Protein AF-A0AAD2FJQ1-F1 (afdb_monomer_lite)

Structure (mmCIF, N/CA/C/O backbone):
data_AF-A0AAD2FJQ1-F1
#
_entry.id   AF-A0AAD2FJQ1-F1
#
loop_
_atom_site.group_PDB
_atom_site.id
_atom_site.type_symbol
_atom_site.label_atom_id
_atom_site.label_alt_id
_atom_site.label_comp_id
_atom_site.label_asym_id
_atom_site.label_entity_id
_atom_site.label_seq_id
_atom_site.pdbx_PDB_ins_code
_atom_site.Cartn_x
_atom_site.Cartn_y
_atom_site.Cartn_z
_atom_site.occupancy
_atom_site.B_iso_or_equiv
_atom_site.auth_seq_id
_atom_site.auth_comp_id
_atom_site.auth_asym_id
_atom_site.auth_atom_id
_atom_site.pdbx_PDB_model_num
ATOM 1 N N . ILE A 1 1 ? -22.781 -6.365 29.961 1.00 56.50 1 ILE A N 1
ATOM 2 C CA . ILE A 1 1 ? -24.174 -6.749 30.305 1.00 56.50 1 ILE A CA 1
ATOM 3 C C . ILE A 1 1 ? -24.891 -5.473 30.714 1.00 56.50 1 ILE A C 1
ATOM 5 O O . ILE A 1 1 ? -24.394 -4.801 31.607 1.00 56.50 1 ILE A O 1
ATOM 9 N N . ALA A 1 2 ? -25.973 -5.097 30.028 1.00 71.44 2 ALA A N 1
ATOM 10 C CA . ALA A 1 2 ? -26.708 -3.875 30.353 1.00 71.44 2 ALA A CA 1
ATOM 11 C C . ALA A 1 2 ? -27.367 -3.991 31.745 1.00 71.44 2 ALA A C 1
ATOM 13 O O . ALA A 1 2 ? -27.866 -5.073 32.078 1.00 71.44 2 ALA A O 1
ATOM 14 N N . PRO A 1 3 ? -27.362 -2.922 32.563 1.00 79.12 3 PRO A N 1
ATOM 15 C CA . PRO A 1 3 ? -28.016 -2.942 33.864 1.00 79.12 3 PRO A CA 1
ATOM 16 C C . PRO A 1 3 ? -29.519 -3.197 33.701 1.00 79.12 3 PRO A C 1
ATOM 18 O O . PRO A 1 3 ? -30.129 -2.783 32.718 1.00 79.12 3 PRO A O 1
ATOM 21 N N . ARG A 1 4 ? -30.117 -3.902 34.664 1.00 82.06 4 ARG A N 1
ATOM 22 C CA . ARG A 1 4 ? -31.557 -4.183 34.722 1.00 82.06 4 ARG A CA 1
ATOM 23 C C . ARG A 1 4 ? -32.120 -3.640 36.026 1.00 82.06 4 ARG A C 1
ATOM 25 O O . ARG A 1 4 ? -31.422 -3.636 37.040 1.00 82.06 4 ARG A O 1
ATOM 32 N N . LEU A 1 5 ? -33.363 -3.173 35.984 1.00 83.50 5 LEU A N 1
ATOM 33 C CA . LEU A 1 5 ? -34.072 -2.759 37.186 1.00 83.50 5 LEU A CA 1
ATOM 34 C C . LEU A 1 5 ? -34.429 -4.006 37.999 1.00 83.50 5 LEU A C 1
ATOM 36 O O . LEU A 1 5 ? -34.991 -4.961 37.462 1.00 83.50 5 LEU A O 1
ATOM 40 N N . ASN A 1 6 ? -34.092 -3.991 39.284 1.00 83.50 6 ASN A N 1
ATOM 41 C CA . ASN A 1 6 ? -34.439 -5.083 40.182 1.00 83.50 6 ASN A CA 1
ATOM 42 C C . ASN A 1 6 ? -35.940 -5.052 40.488 1.00 83.50 6 ASN A C 1
ATOM 44 O O . ASN A 1 6 ? -36.502 -3.988 40.763 1.00 83.50 6 ASN A O 1
ATOM 48 N N . ALA A 1 7 ? -36.574 -6.224 40.462 1.00 81.38 7 ALA A N 1
ATOM 49 C CA . ALA A 1 7 ? -37.930 -6.373 40.966 1.00 81.38 7 ALA A CA 1
ATOM 50 C C . ALA A 1 7 ? -37.927 -6.209 42.497 1.00 81.38 7 ALA A C 1
ATOM 52 O O . ALA A 1 7 ? -36.996 -6.692 43.146 1.00 81.38 7 ALA A O 1
ATOM 53 N N . PRO A 1 8 ? -38.929 -5.529 43.076 1.00 77.38 8 PRO A N 1
ATOM 54 C CA . PRO A 1 8 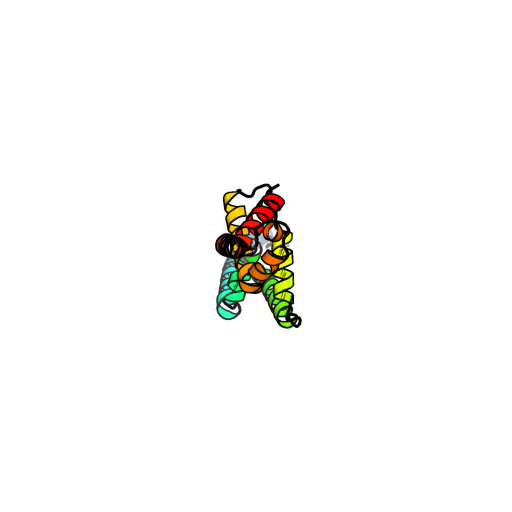? -39.055 -5.441 44.522 1.00 77.38 8 PRO A CA 1
ATOM 55 C C . PRO A 1 8 ? -39.389 -6.808 45.117 1.00 77.38 8 PRO A C 1
ATOM 57 O O . PRO A 1 8 ? -40.113 -7.607 44.518 1.00 77.38 8 PRO A O 1
ATOM 60 N N . THR A 1 9 ? -38.862 -7.053 46.306 1.00 82.75 9 THR A N 1
ATOM 61 C CA . THR A 1 9 ? -39.004 -8.307 47.050 1.00 82.75 9 THR A CA 1
ATOM 62 C C . THR A 1 9 ? -39.980 -8.191 48.219 1.00 82.75 9 THR A C 1
ATOM 64 O O . THR A 1 9 ? -40.478 -9.209 48.695 1.00 82.75 9 THR A O 1
ATOM 67 N N . GLN A 1 10 ? -40.312 -6.970 48.649 1.00 80.31 10 GLN A N 1
ATOM 68 C CA . GLN A 1 10 ? -41.200 -6.724 49.784 1.00 80.31 10 GLN A CA 1
ATOM 69 C C . GLN A 1 10 ? -42.692 -6.893 49.452 1.00 80.31 10 GLN A C 1
ATOM 71 O O . GLN A 1 10 ? -43.200 -6.459 48.407 1.00 80.31 10 GLN A O 1
ATOM 76 N N . THR A 1 11 ? -43.432 -7.503 50.383 1.00 74.50 11 THR A N 1
ATOM 77 C CA . THR A 1 11 ? -44.870 -7.789 50.241 1.00 74.50 11 THR A CA 1
ATOM 78 C C . THR A 1 11 ? -45.762 -6.652 50.748 1.00 74.50 11 THR A C 1
ATOM 80 O O . THR A 1 11 ? -46.838 -6.429 50.192 1.00 74.50 11 THR A O 1
ATOM 83 N N . GLU A 1 12 ? -45.310 -5.914 51.764 1.00 80.56 12 GLU A N 1
ATOM 84 C CA . GLU A 1 12 ? -46.021 -4.773 52.352 1.00 80.56 12 GLU A CA 1
ATOM 85 C C . GLU A 1 12 ? -45.941 -3.529 51.458 1.00 80.56 12 GLU A C 1
ATOM 87 O O . GLU A 1 12 ? -44.878 -3.197 50.938 1.00 80.56 12 GLU A O 1
ATOM 92 N N . ALA A 1 13 ? -47.059 -2.813 51.295 1.00 79.06 13 ALA A N 1
ATOM 93 C CA . ALA A 1 13 ? -47.185 -1.723 50.321 1.00 79.06 13 ALA A CA 1
ATOM 94 C C . ALA A 1 13 ? -46.160 -0.588 50.526 1.00 79.06 13 ALA A C 1
ATOM 96 O O . ALA A 1 13 ? -45.492 -0.186 49.576 1.00 79.06 13 ALA A O 1
ATOM 97 N N . VAL A 1 14 ? -45.975 -0.125 51.766 1.00 81.44 14 VAL A N 1
ATOM 98 C CA . VAL A 1 14 ? -45.061 0.987 52.096 1.00 81.44 14 VAL A CA 1
ATOM 99 C C . VAL A 1 14 ? -43.587 0.573 51.953 1.00 81.44 14 VAL A C 1
ATOM 101 O O . VAL A 1 14 ? -42.765 1.318 51.411 1.00 81.44 14 VAL A O 1
ATOM 104 N N . ALA A 1 15 ? -43.245 -0.646 52.380 1.00 79.06 15 ALA A N 1
ATOM 105 C CA . ALA A 1 15 ? -41.899 -1.201 52.232 1.00 79.06 15 ALA A CA 1
ATOM 106 C C . ALA A 1 15 ? -41.552 -1.463 50.754 1.00 79.06 15 ALA A C 1
ATOM 108 O O . ALA A 1 15 ? -40.431 -1.225 50.313 1.00 79.06 15 ALA A O 1
ATOM 109 N N . ARG A 1 16 ? -42.538 -1.886 49.956 1.00 81.38 16 ARG A N 1
ATOM 110 C CA . ARG A 1 16 ? -42.389 -2.099 48.512 1.00 81.38 16 ARG A CA 1
ATOM 111 C C . ARG A 1 16 ? -42.151 -0.795 47.754 1.00 81.38 16 ARG A C 1
ATOM 113 O O . ARG A 1 16 ? -41.316 -0.769 46.854 1.00 81.38 16 ARG A O 1
ATOM 120 N N . GLU A 1 17 ? -42.856 0.284 48.092 1.00 84.44 17 GLU A N 1
ATOM 121 C CA . GLU A 1 17 ? -42.661 1.589 47.442 1.00 84.44 17 GLU A CA 1
ATOM 122 C C . GLU A 1 17 ? -41.281 2.186 47.729 1.00 84.44 17 GLU A C 1
ATOM 124 O O . GLU A 1 17 ? -40.609 2.677 46.818 1.00 84.44 17 GLU A O 1
ATOM 129 N N . THR A 1 18 ? -40.828 2.092 48.979 1.00 84.38 18 THR A N 1
ATOM 130 C CA . THR A 1 18 ? -39.487 2.542 49.378 1.00 84.38 18 THR A CA 1
ATOM 131 C C . THR A 1 18 ? -38.386 1.710 48.713 1.00 84.38 18 THR A C 1
ATOM 133 O O . THR A 1 18 ? -37.436 2.282 48.173 1.00 84.38 18 THR A O 1
ATOM 136 N N . GLU A 1 19 ? -38.540 0.385 48.638 1.00 83.88 19 GLU A N 1
ATOM 137 C CA . GLU A 1 19 ? -37.626 -0.502 47.905 1.00 83.88 19 GLU A CA 1
ATOM 138 C C . GLU A 1 19 ? -37.616 -0.200 46.395 1.00 83.88 19 GLU A C 1
ATOM 140 O O . GLU A 1 19 ? -36.554 -0.113 45.778 1.00 83.88 19 GLU A O 1
ATOM 145 N N . MET A 1 20 ? -38.782 0.028 45.779 1.00 84.25 20 MET A N 1
ATOM 146 C CA . MET A 1 20 ? -38.872 0.430 44.372 1.00 84.25 20 MET A CA 1
ATOM 147 C C . MET A 1 20 ? -38.156 1.762 44.111 1.00 84.25 20 MET A C 1
ATOM 149 O O . MET A 1 20 ? -37.474 1.896 43.091 1.00 84.25 20 MET A O 1
ATOM 153 N N . ALA A 1 21 ? -38.291 2.746 45.005 1.00 87.25 21 ALA A N 1
ATOM 154 C CA . ALA A 1 21 ? -37.604 4.030 44.887 1.00 87.25 21 ALA A CA 1
ATOM 155 C C . ALA A 1 21 ? -36.077 3.862 44.974 1.00 87.25 21 ALA A C 1
ATOM 157 O O . ALA A 1 21 ? -35.349 4.382 44.126 1.00 87.25 21 ALA A O 1
ATOM 158 N N . GLN A 1 22 ? -35.592 3.064 45.929 1.00 87.38 22 GLN A N 1
ATOM 159 C CA . GLN A 1 22 ? -34.170 2.731 46.055 1.00 87.38 22 GLN A CA 1
ATOM 160 C C . GLN A 1 22 ? -33.645 1.977 44.824 1.00 87.38 22 GLN A C 1
ATOM 162 O O . GLN A 1 22 ? -32.593 2.323 44.285 1.00 87.38 22 GLN A O 1
ATOM 167 N N . ASN A 1 23 ? -34.402 1.001 44.313 1.00 87.81 23 ASN A N 1
ATOM 168 C CA . ASN A 1 23 ? -34.044 0.242 43.115 1.00 87.81 23 ASN A CA 1
ATOM 169 C C . ASN A 1 23 ? -33.954 1.132 41.868 1.00 87.81 23 ASN A C 1
ATOM 171 O O . ASN A 1 23 ? -33.055 0.931 41.051 1.00 87.81 23 ASN A O 1
ATOM 175 N N . LYS A 1 24 ? -34.828 2.140 41.730 1.00 89.38 24 LYS A N 1
ATOM 176 C CA . LYS A 1 24 ? -34.755 3.131 40.640 1.00 89.38 24 LYS A CA 1
ATOM 177 C C . LYS A 1 24 ? -33.483 3.978 40.719 1.00 89.38 24 LYS A C 1
ATOM 179 O O . LYS A 1 24 ? -32.819 4.141 39.698 1.00 89.38 24 LYS A O 1
ATOM 184 N N . ILE A 1 25 ? -33.119 4.457 41.911 1.00 89.69 25 ILE A N 1
ATOM 185 C CA . ILE A 1 25 ? -31.894 5.248 42.136 1.00 89.69 25 ILE A CA 1
ATOM 186 C C . ILE A 1 25 ? -30.641 4.408 41.848 1.00 89.69 25 ILE A C 1
ATOM 188 O O . ILE A 1 25 ? -29.716 4.850 41.168 1.00 89.69 25 ILE A O 1
ATOM 192 N N . LEU A 1 26 ? -30.606 3.161 42.324 1.00 88.25 26 LEU A N 1
ATOM 193 C CA . LEU A 1 26 ? -29.493 2.250 42.049 1.00 88.25 26 LEU A CA 1
ATOM 194 C C . LEU A 1 26 ? -29.393 1.904 40.562 1.00 88.25 26 LEU A C 1
ATOM 196 O O . LEU A 1 26 ? -28.290 1.774 40.031 1.00 88.25 26 LEU A O 1
ATOM 200 N N . TYR A 1 27 ? -30.528 1.746 39.883 1.00 88.88 27 TYR A N 1
ATOM 201 C CA . TYR A 1 27 ? -30.562 1.501 38.448 1.00 88.88 27 TYR A CA 1
ATOM 202 C C . TYR A 1 27 ? -30.023 2.694 37.654 1.00 88.88 27 TYR A C 1
ATOM 204 O O . TYR A 1 27 ? -29.185 2.481 36.779 1.00 88.88 27 TYR A O 1
ATOM 212 N N . SER A 1 28 ? -30.429 3.928 37.977 1.00 88.62 28 SER A N 1
ATOM 213 C CA . SER A 1 28 ? -29.915 5.121 37.292 1.00 88.62 28 SER A CA 1
ATOM 214 C C . SER A 1 28 ? -28.409 5.279 37.495 1.00 88.62 28 SER A C 1
ATOM 216 O O . SER A 1 28 ? -27.681 5.433 36.521 1.00 88.62 28 SER A O 1
ATOM 218 N N . ALA A 1 29 ? -27.911 5.104 38.724 1.00 90.12 29 ALA A N 1
ATOM 219 C CA . ALA A 1 29 ? -26.475 5.158 39.001 1.00 90.12 29 ALA A CA 1
ATOM 220 C C . ALA A 1 29 ? -25.682 4.085 38.226 1.00 90.12 29 ALA A C 1
ATOM 222 O O . ALA A 1 29 ? -24.611 4.358 37.683 1.00 90.12 29 ALA A O 1
ATOM 223 N N . LYS A 1 30 ? -26.214 2.857 38.129 1.00 88.94 30 LYS A N 1
ATOM 224 C CA . LYS A 1 30 ? -25.608 1.778 37.328 1.00 88.94 30 LYS A CA 1
ATOM 225 C C . LYS A 1 30 ? -25.654 2.067 35.828 1.00 88.94 30 LYS A C 1
ATOM 227 O O . LYS A 1 30 ? -24.735 1.669 35.113 1.00 88.94 30 LYS A O 1
ATOM 232 N N . LEU A 1 31 ? -26.712 2.717 35.346 1.00 89.44 31 LEU A N 1
ATOM 233 C CA . LEU A 1 31 ? -26.839 3.125 33.950 1.00 89.44 31 LEU A CA 1
ATOM 234 C C . LEU A 1 31 ? -25.790 4.183 33.602 1.00 89.44 31 LEU A C 1
ATOM 236 O O . LEU A 1 31 ? -25.077 4.009 32.615 1.00 89.44 31 LEU A O 1
ATOM 240 N N . ASP A 1 32 ? -25.635 5.202 34.445 1.00 89.94 32 ASP A N 1
ATOM 241 C CA . ASP A 1 32 ? -24.637 6.261 34.273 1.00 89.94 32 ASP A CA 1
ATOM 242 C C . ASP A 1 32 ? -23.215 5.699 34.247 1.00 89.94 32 ASP A C 1
ATOM 244 O O . ASP A 1 32 ? -22.422 6.023 33.361 1.00 89.94 32 ASP A O 1
ATOM 248 N N . GLU A 1 33 ? -22.896 4.794 35.172 1.00 89.94 33 GLU A N 1
ATOM 249 C CA . GLU A 1 33 ? -21.598 4.122 35.205 1.00 89.94 33 GLU A CA 1
ATOM 250 C C . GLU A 1 33 ? -21.369 3.253 33.958 1.00 89.94 33 GLU A C 1
ATOM 252 O O . GLU A 1 33 ? -20.281 3.256 33.380 1.00 89.94 33 GLU A O 1
ATOM 257 N N . ASN A 1 34 ? -22.391 2.536 33.484 1.00 90.00 34 ASN A N 1
ATOM 258 C CA . ASN A 1 34 ? -22.284 1.744 32.259 1.00 90.00 34 ASN A CA 1
ATOM 259 C C . ASN A 1 34 ? -22.086 2.626 31.013 1.00 90.00 34 ASN A C 1
ATOM 261 O O . ASN A 1 34 ? -21.292 2.279 30.133 1.00 90.00 34 ASN A O 1
ATOM 265 N N . MET A 1 35 ? -22.761 3.776 30.943 1.00 89.62 35 MET A N 1
ATOM 266 C CA . MET A 1 35 ? -22.555 4.763 29.879 1.00 89.62 35 MET A CA 1
ATOM 267 C C . MET A 1 35 ? -21.133 5.326 29.918 1.00 89.62 35 MET A C 1
ATOM 269 O O . MET A 1 35 ? -20.461 5.346 28.887 1.00 89.62 35 MET A O 1
ATOM 273 N N . ARG A 1 36 ? -20.628 5.690 31.105 1.00 91.75 36 ARG A N 1
ATOM 274 C CA . ARG A 1 36 ? -19.237 6.140 31.283 1.00 91.75 36 ARG A CA 1
ATOM 275 C C . ARG A 1 3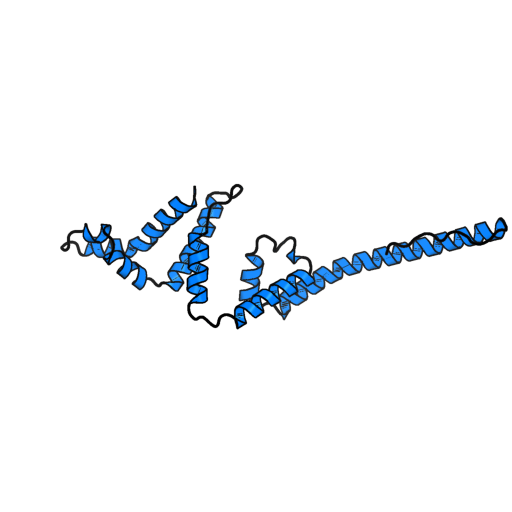6 ? -18.236 5.086 30.833 1.00 91.75 36 ARG A C 1
ATOM 277 O O . ARG A 1 36 ? -17.345 5.396 30.052 1.00 91.75 36 ARG A O 1
ATOM 284 N N . ARG A 1 37 ? -18.397 3.834 31.268 1.00 90.44 37 ARG A N 1
ATOM 285 C CA . ARG A 1 37 ? -17.530 2.721 30.845 1.00 90.44 37 ARG A CA 1
ATOM 286 C C . ARG A 1 37 ? -17.539 2.523 29.336 1.00 90.44 37 ARG A C 1
ATOM 288 O O . ARG A 1 37 ? -16.480 2.307 28.758 1.00 90.44 37 ARG A O 1
ATOM 295 N N . SER A 1 38 ? -18.706 2.633 28.708 1.00 88.69 38 SER A N 1
ATOM 296 C CA . SER A 1 38 ? -18.840 2.513 27.252 1.00 88.69 38 SER A CA 1
ATOM 297 C C . SER A 1 38 ? -18.113 3.653 26.531 1.00 88.69 38 SER A C 1
ATOM 299 O O . SER A 1 38 ? -17.338 3.403 25.613 1.00 88.69 38 SER A O 1
ATOM 301 N N . ALA A 1 39 ? -18.270 4.894 26.998 1.00 88.38 39 ALA A N 1
ATOM 302 C CA . ALA A 1 39 ? -17.563 6.047 26.442 1.00 88.38 39 ALA A CA 1
ATOM 303 C C . ALA A 1 39 ? -16.034 5.951 26.626 1.00 88.38 39 ALA A C 1
ATOM 305 O O . ALA A 1 39 ? -15.267 6.222 25.696 1.00 88.38 39 ALA A O 1
ATOM 306 N N . TYR A 1 40 ? -15.579 5.524 27.809 1.00 91.50 40 TYR A N 1
ATOM 307 C CA . TYR A 1 40 ? -14.160 5.282 28.072 1.00 91.50 40 TYR A CA 1
ATOM 308 C C . TYR A 1 40 ? -13.595 4.179 27.187 1.00 91.50 40 TYR A C 1
ATOM 310 O O . TYR A 1 40 ? -12.485 4.320 26.687 1.00 91.50 40 TYR A O 1
ATOM 318 N N . PHE A 1 41 ? -14.344 3.101 26.962 1.00 88.31 41 PHE A N 1
ATOM 319 C CA . PHE A 1 41 ? -13.911 2.008 26.101 1.00 88.31 41 PHE A CA 1
ATOM 320 C C . PHE A 1 41 ? -13.642 2.480 24.667 1.00 88.31 41 PHE A C 1
ATOM 322 O O . PHE A 1 41 ? -12.562 2.214 24.141 1.00 88.31 41 PHE A O 1
ATOM 329 N N . GLU A 1 42 ? -14.552 3.255 24.071 1.00 86.00 42 GLU A N 1
ATOM 330 C CA . GLU A 1 42 ? -14.359 3.798 22.718 1.00 86.00 42 GLU A CA 1
ATOM 331 C C . GLU A 1 42 ? -13.190 4.796 22.644 1.00 86.00 42 GLU A C 1
ATOM 333 O O . GLU A 1 42 ? -12.366 4.748 21.728 1.00 86.00 42 GLU A O 1
ATOM 338 N N . THR A 1 43 ? -13.031 5.643 23.663 1.00 88.06 43 THR A N 1
ATOM 339 C CA . THR A 1 43 ? -11.898 6.584 23.743 1.00 88.06 43 THR A CA 1
ATOM 340 C C . THR A 1 43 ? -10.559 5.848 23.881 1.00 88.06 43 THR A C 1
ATOM 342 O O . THR A 1 43 ? -9.559 6.189 23.235 1.00 88.06 43 THR A O 1
ATOM 345 N N . ASN A 1 44 ? -10.537 4.798 24.703 1.00 89.56 44 ASN A N 1
ATOM 346 C CA . ASN A 1 44 ? -9.355 3.982 24.942 1.00 89.56 44 ASN A CA 1
ATOM 347 C C . ASN A 1 44 ? -8.960 3.186 23.698 1.00 89.56 44 ASN A C 1
ATOM 349 O O . ASN A 1 44 ? -7.772 3.141 23.393 1.00 89.56 44 ASN A O 1
ATOM 353 N N . LYS A 1 45 ? -9.909 2.630 22.932 1.00 88.44 45 LYS A N 1
ATOM 354 C CA . LYS A 1 45 ? -9.610 1.954 21.655 1.00 88.44 45 LYS A CA 1
ATOM 355 C C . LYS A 1 45 ? -8.810 2.846 20.714 1.00 88.44 45 LYS A C 1
ATOM 357 O O . LYS A 1 45 ? -7.739 2.452 20.253 1.00 88.44 45 LYS A O 1
ATOM 362 N N . ARG A 1 46 ? -9.288 4.074 20.490 1.00 85.44 46 ARG A N 1
ATOM 363 C CA . ARG A 1 46 ? -8.616 5.045 19.617 1.00 85.44 46 ARG A CA 1
ATOM 364 C C . ARG A 1 46 ? -7.217 5.390 20.125 1.00 85.44 46 ARG A C 1
ATOM 366 O O . ARG A 1 46 ? -6.269 5.459 19.347 1.00 85.44 46 ARG A O 1
ATOM 373 N N . THR A 1 47 ? -7.079 5.565 21.437 1.00 89.44 47 THR A N 1
ATOM 374 C CA . THR A 1 47 ? -5.794 5.867 22.083 1.00 89.44 47 THR A CA 1
ATOM 375 C C . THR A 1 47 ? -4.804 4.710 21.937 1.00 89.44 47 THR A C 1
ATOM 377 O O . THR A 1 47 ? -3.638 4.921 21.601 1.00 89.44 47 THR A O 1
ATOM 380 N N . VAL A 1 48 ? -5.262 3.474 22.143 1.00 91.12 48 VAL A N 1
ATOM 381 C CA . VAL A 1 48 ? -4.455 2.259 21.984 1.00 91.12 48 VAL A CA 1
ATOM 382 C C . VAL A 1 48 ? -4.022 2.088 20.530 1.00 91.12 48 VAL A C 1
ATOM 384 O O . VAL A 1 48 ? -2.835 1.883 20.293 1.00 91.12 48 VAL A O 1
ATOM 387 N N . LYS A 1 49 ? -4.926 2.267 19.557 1.00 88.25 49 LYS A N 1
ATOM 388 C CA . LYS A 1 49 ? -4.589 2.257 18.124 1.00 88.25 49 LYS A CA 1
ATOM 389 C C . LYS A 1 49 ? -3.463 3.242 17.805 1.00 88.25 49 LYS A C 1
ATOM 391 O O . LYS A 1 49 ? -2.461 2.852 17.211 1.00 88.25 49 LYS A O 1
ATOM 396 N N . SER A 1 50 ? -3.594 4.498 18.233 1.00 88.81 50 SER A N 1
ATOM 397 C CA . SER A 1 50 ? -2.561 5.517 18.007 1.00 88.81 50 SER A CA 1
ATOM 398 C C . SER A 1 50 ? -1.221 5.128 18.632 1.00 88.81 50 SER A C 1
ATOM 400 O O . SER A 1 50 ? -0.184 5.254 17.987 1.00 88.81 50 SER A O 1
ATOM 402 N N . ASN A 1 51 ? -1.232 4.600 19.859 1.00 91.44 51 ASN A N 1
ATOM 403 C CA . ASN A 1 51 ? -0.020 4.114 20.518 1.00 91.44 51 ASN A CA 1
ATOM 404 C C . ASN A 1 51 ? 0.629 2.946 19.765 1.00 91.44 51 ASN A C 1
ATOM 406 O O . ASN A 1 51 ? 1.855 2.903 19.671 1.00 91.44 51 ASN A O 1
ATOM 410 N N . ILE A 1 52 ? -0.172 2.026 19.215 1.00 90.88 52 ILE A N 1
ATOM 411 C CA . ILE A 1 52 ? 0.331 0.906 18.417 1.00 90.88 52 ILE A CA 1
ATOM 412 C C . ILE A 1 52 ? 1.041 1.422 17.164 1.00 90.88 52 ILE A C 1
ATOM 414 O O . ILE A 1 52 ? 2.203 1.084 16.935 1.00 90.88 52 ILE A O 1
ATOM 418 N N . MET A 1 53 ? 0.371 2.296 16.408 1.00 88.56 53 MET A N 1
ATOM 419 C CA . MET A 1 53 ? 0.911 2.888 15.180 1.00 88.56 53 MET A CA 1
ATOM 420 C C . MET A 1 53 ? 2.189 3.700 15.428 1.00 88.56 53 MET A C 1
ATOM 422 O O . MET A 1 53 ? 3.094 3.681 14.605 1.00 88.56 53 MET A O 1
ATOM 426 N N . LEU A 1 54 ? 2.287 4.403 16.559 1.00 88.56 54 LEU A N 1
ATOM 427 C CA . LEU A 1 54 ? 3.455 5.231 16.876 1.00 88.56 54 LEU A CA 1
ATOM 428 C C . LEU A 1 54 ? 4.664 4.424 17.363 1.00 88.56 54 LEU A C 1
ATOM 430 O O . LEU A 1 54 ? 5.796 4.800 17.071 1.00 88.56 54 LEU A O 1
ATOM 434 N N . LYS A 1 55 ? 4.444 3.367 18.155 1.00 88.31 55 LYS A N 1
ATOM 435 C CA . LYS A 1 55 ? 5.530 2.667 18.864 1.00 88.31 55 LYS A CA 1
ATOM 436 C C . LYS A 1 55 ? 5.995 1.381 18.193 1.00 88.31 55 LYS A C 1
ATOM 438 O O . LYS A 1 55 ? 7.164 1.040 18.327 1.00 88.31 55 LYS A O 1
ATOM 443 N N . PHE A 1 56 ? 5.096 0.656 17.530 1.00 83.69 56 PHE A N 1
ATOM 444 C CA . PHE A 1 56 ? 5.370 -0.710 17.065 1.00 83.69 56 PHE A CA 1
ATOM 445 C C . PHE A 1 56 ? 5.308 -0.866 15.544 1.00 83.69 56 PHE A C 1
ATOM 447 O O . PHE A 1 56 ? 5.715 -1.899 15.023 1.00 83.69 56 PHE A O 1
ATOM 454 N N . VAL A 1 57 ? 4.821 0.144 14.822 1.00 86.12 57 VAL A N 1
ATOM 455 C CA . VAL A 1 57 ? 4.709 0.111 13.361 1.00 86.12 57 VAL A CA 1
ATOM 456 C C . VAL A 1 57 ? 5.866 0.900 12.751 1.00 86.12 57 VAL A C 1
ATOM 458 O O . VAL A 1 57 ? 6.044 2.087 13.014 1.00 86.12 57 VAL A O 1
ATOM 461 N N . THR A 1 58 ? 6.679 0.237 11.927 1.00 85.44 58 THR A N 1
ATOM 462 C CA . THR A 1 58 ? 7.737 0.905 11.155 1.00 85.44 58 THR A CA 1
ATOM 463 C C . THR A 1 58 ? 7.138 1.703 9.994 1.00 85.44 58 THR A C 1
ATOM 465 O O . THR A 1 58 ? 6.028 1.418 9.546 1.00 85.44 58 THR A O 1
ATOM 468 N N . LYS A 1 59 ? 7.884 2.664 9.429 1.00 79.88 59 LYS A N 1
ATOM 469 C CA . LYS A 1 59 ? 7.417 3.440 8.259 1.00 79.88 59 LYS A CA 1
ATOM 470 C C . LYS A 1 59 ? 6.989 2.549 7.083 1.00 79.88 59 LYS A C 1
ATOM 472 O O . LYS A 1 59 ? 5.991 2.834 6.433 1.00 79.88 59 LYS A O 1
ATOM 477 N N . ALA A 1 60 ? 7.708 1.453 6.837 1.00 75.56 60 ALA A N 1
ATOM 478 C CA . ALA A 1 60 ? 7.367 0.503 5.779 1.00 75.56 60 ALA A CA 1
ATOM 479 C C . ALA A 1 60 ? 6.047 -0.239 6.061 1.00 75.56 60 ALA A C 1
ATOM 481 O O . ALA A 1 60 ? 5.235 -0.428 5.156 1.00 75.56 60 ALA A O 1
ATOM 482 N N . MET A 1 61 ? 5.805 -0.633 7.316 1.00 81.31 61 MET A N 1
ATOM 483 C CA . MET A 1 61 ? 4.542 -1.258 7.718 1.00 81.31 61 MET A CA 1
ATOM 484 C C . MET A 1 61 ? 3.376 -0.266 7.682 1.00 81.31 61 MET A C 1
ATOM 486 O O . MET A 1 61 ? 2.283 -0.657 7.292 1.00 81.31 61 MET A O 1
ATOM 490 N N . ASP A 1 62 ? 3.603 1.005 8.026 1.00 84.44 62 ASP A N 1
ATOM 491 C CA . ASP A 1 62 ? 2.586 2.062 7.939 1.00 84.44 62 ASP A CA 1
ATOM 492 C C . ASP A 1 62 ? 2.122 2.268 6.489 1.00 84.44 62 ASP A C 1
ATOM 494 O O . ASP A 1 62 ? 0.921 2.298 6.233 1.00 84.44 62 ASP A O 1
ATOM 498 N N . ILE A 1 63 ? 3.050 2.302 5.524 1.00 78.88 63 ILE A N 1
ATOM 499 C CA . ILE A 1 63 ? 2.718 2.377 4.091 1.00 78.88 63 ILE A CA 1
ATOM 500 C C . ILE A 1 63 ? 1.887 1.160 3.657 1.00 78.88 63 ILE A C 1
ATOM 502 O O . ILE A 1 63 ? 0.861 1.326 2.998 1.00 78.88 63 ILE A O 1
ATOM 506 N N . LYS A 1 64 ? 2.290 -0.057 4.057 1.00 80.31 64 LYS A N 1
ATOM 507 C CA . LYS A 1 64 ? 1.548 -1.289 3.733 1.00 80.31 64 LYS A CA 1
ATOM 508 C C . LYS A 1 64 ? 0.143 -1.286 4.341 1.00 80.31 64 LYS A C 1
ATOM 510 O O . LYS A 1 64 ? -0.807 -1.565 3.621 1.00 80.31 64 LYS A O 1
ATOM 515 N N . LEU A 1 65 ? 0.010 -0.928 5.621 1.00 84.38 65 LEU A N 1
ATOM 516 C CA . LEU A 1 65 ? -1.274 -0.845 6.326 1.00 84.38 65 LEU A CA 1
ATOM 517 C C . LEU A 1 65 ? -2.206 0.185 5.679 1.00 84.38 65 LEU A C 1
ATOM 519 O O . LEU A 1 65 ? -3.374 -0.108 5.457 1.00 84.38 65 LEU A O 1
ATOM 523 N N . ARG A 1 66 ? -1.698 1.378 5.344 1.00 83.12 66 ARG A N 1
ATOM 524 C CA . ARG A 1 66 ? -2.486 2.444 4.699 1.00 83.12 66 ARG A CA 1
ATOM 525 C C . ARG A 1 66 ? -2.893 2.124 3.264 1.00 83.12 66 ARG A C 1
ATOM 527 O O . ARG A 1 66 ? -3.843 2.722 2.772 1.00 83.12 66 ARG A O 1
ATOM 534 N N . GLY A 1 67 ? -2.171 1.225 2.597 1.00 77.00 67 GLY A N 1
ATOM 535 C CA . GLY A 1 67 ? -2.507 0.743 1.259 1.00 77.00 67 GLY A CA 1
ATOM 536 C C . GLY A 1 67 ? -3.677 -0.244 1.229 1.00 77.00 67 GLY A C 1
ATOM 537 O O . GLY A 1 67 ? -4.147 -0.585 0.146 1.00 77.00 67 GLY A O 1
ATOM 538 N N . GLU A 1 68 ? -4.149 -0.717 2.385 1.00 80.75 68 GLU A N 1
ATOM 539 C CA . GLU A 1 68 ? -5.290 -1.626 2.465 1.00 80.75 68 GLU A CA 1
ATOM 540 C C . GLU A 1 68 ? -6.625 -0.879 2.366 1.00 80.75 68 GLU A C 1
ATOM 542 O O . GLU A 1 68 ? -6.809 0.192 2.947 1.00 80.75 68 GLU A O 1
ATOM 547 N N . ALA A 1 69 ? -7.584 -1.468 1.649 1.00 74.75 69 ALA A N 1
ATOM 548 C CA . ALA A 1 69 ? -8.890 -0.857 1.400 1.00 74.75 69 ALA A CA 1
ATOM 549 C C . ALA A 1 69 ? -9.737 -0.657 2.677 1.00 74.75 69 ALA A C 1
ATOM 551 O O . ALA A 1 69 ? -10.626 0.191 2.698 1.00 74.75 69 ALA A O 1
ATOM 552 N N . ASP A 1 70 ? -9.467 -1.414 3.742 1.00 80.56 70 ASP A N 1
ATOM 553 C CA . ASP A 1 70 ? -10.195 -1.416 5.017 1.00 80.56 70 ASP A CA 1
ATOM 554 C C . ASP A 1 70 ? -9.482 -0.644 6.146 1.00 80.56 70 ASP A C 1
ATOM 556 O O . ASP A 1 70 ? -9.950 -0.628 7.290 1.00 80.56 70 ASP A O 1
ATOM 560 N N . PHE A 1 71 ? -8.385 0.065 5.847 1.00 76.62 71 PHE A N 1
ATOM 561 C CA . PHE A 1 71 ? -7.584 0.779 6.851 1.00 76.62 71 PHE A CA 1
ATOM 562 C C . PHE A 1 71 ? -8.369 1.814 7.672 1.00 76.62 71 PHE A C 1
ATOM 564 O O . PHE A 1 71 ? -8.102 2.039 8.858 1.00 76.62 71 PHE A O 1
ATOM 571 N N . THR A 1 72 ? -9.352 2.457 7.049 1.00 71.75 72 THR A N 1
ATOM 572 C CA . THR A 1 72 ? -10.191 3.482 7.682 1.00 71.75 72 THR A CA 1
ATOM 573 C C . THR A 1 72 ? -11.436 2.921 8.363 1.00 71.75 72 THR A C 1
ATOM 575 O O . THR A 1 72 ? -12.090 3.670 9.080 1.00 71.75 72 THR A O 1
ATOM 578 N N . THR A 1 73 ? -11.762 1.638 8.175 1.00 74.00 73 THR A N 1
ATOM 579 C CA . THR A 1 73 ? -12.999 1.021 8.679 1.00 74.00 73 THR A CA 1
ATOM 580 C C . THR A 1 73 ? -12.694 -0.071 9.704 1.00 74.00 73 THR A C 1
ATOM 582 O O . THR A 1 73 ? -12.796 0.157 10.906 1.00 74.00 73 THR A O 1
ATOM 585 N N . THR A 1 74 ? -12.261 -1.251 9.265 1.00 63.16 74 THR A N 1
ATOM 586 C CA . THR A 1 74 ? -12.048 -2.423 10.128 1.00 63.16 74 THR A CA 1
ATOM 587 C C . THR A 1 74 ? -10.806 -2.281 11.014 1.00 63.16 74 THR A C 1
ATOM 589 O O . THR A 1 74 ? -10.803 -2.737 12.157 1.00 63.16 74 THR A O 1
ATOM 592 N N . ILE A 1 75 ? -9.780 -1.560 10.549 1.00 64.06 75 ILE A N 1
ATOM 593 C CA . ILE A 1 75 ? -8.529 -1.324 11.297 1.00 64.06 75 ILE A CA 1
ATOM 594 C C . ILE A 1 75 ? -8.705 -0.225 12.377 1.00 64.06 75 ILE A C 1
ATOM 596 O O . ILE A 1 75 ? -7.743 0.264 12.972 1.00 64.06 75 ILE A O 1
ATOM 600 N N . GLU A 1 76 ? -9.930 0.231 12.665 1.00 72.75 76 GLU A N 1
ATOM 601 C CA . GLU A 1 76 ? -10.207 1.058 13.850 1.00 72.75 76 GLU A CA 1
ATOM 602 C C . GLU A 1 76 ? -10.122 0.257 15.158 1.00 72.75 76 GLU A C 1
ATOM 604 O O . GLU A 1 76 ? -9.695 0.806 16.177 1.00 72.75 76 GLU A O 1
ATOM 609 N N . ASP A 1 77 ? -10.418 -1.047 15.119 1.00 83.81 77 ASP A N 1
ATOM 610 C CA . ASP A 1 77 ? -10.229 -1.925 16.271 1.00 83.81 77 ASP A CA 1
ATOM 611 C C . ASP A 1 77 ? -8.729 -2.223 16.484 1.00 83.81 77 ASP A C 1
ATOM 613 O O . ASP A 1 77 ? -8.085 -2.833 15.619 1.00 83.81 77 ASP A O 1
ATOM 617 N N . PRO A 1 78 ? -8.142 -1.842 17.637 1.00 86.38 78 PRO A N 1
ATOM 618 C CA . PRO A 1 78 ? -6.744 -2.137 17.934 1.00 86.38 78 PRO A CA 1
ATOM 619 C C . PRO A 1 78 ? -6.421 -3.639 17.937 1.00 86.38 78 PRO A C 1
ATOM 621 O O . PRO A 1 78 ? -5.277 -4.001 17.671 1.00 86.38 78 PRO A O 1
ATOM 624 N N . ILE A 1 79 ? -7.387 -4.525 18.203 1.00 87.44 79 ILE A N 1
ATOM 625 C CA . ILE A 1 79 ? -7.163 -5.979 18.174 1.00 87.44 79 ILE A CA 1
ATOM 626 C C . ILE A 1 79 ? -6.934 -6.460 16.739 1.00 87.44 79 ILE A C 1
ATOM 628 O O . ILE A 1 79 ? -6.018 -7.247 16.490 1.00 87.44 79 ILE A O 1
ATOM 632 N N . GLU A 1 80 ? -7.739 -5.988 15.786 1.00 86.38 80 GLU A N 1
ATOM 633 C CA . GLU A 1 80 ? -7.582 -6.382 14.384 1.00 86.38 80 GLU A CA 1
ATOM 634 C C . GLU A 1 80 ? -6.309 -5.779 13.781 1.00 86.38 80 GLU A C 1
ATOM 636 O O . GLU A 1 80 ? -5.584 -6.462 13.055 1.00 86.38 80 GLU A O 1
ATOM 641 N N . LEU A 1 81 ? -5.956 -4.553 14.188 1.00 88.31 81 LEU A N 1
ATOM 642 C CA . LEU A 1 81 ? -4.661 -3.955 13.868 1.00 88.31 81 LEU A CA 1
ATOM 643 C C . LEU A 1 81 ? -3.492 -4.841 14.334 1.00 88.31 81 LEU A C 1
ATOM 645 O O . LEU A 1 81 ? -2.579 -5.101 13.551 1.00 88.31 81 LEU A O 1
ATOM 649 N N . LEU A 1 82 ? -3.518 -5.349 15.573 1.00 88.69 82 LEU A N 1
ATOM 650 C CA . LEU A 1 82 ? -2.459 -6.229 16.087 1.00 88.69 82 LEU A CA 1
ATOM 651 C C . LEU A 1 82 ? -2.363 -7.543 15.305 1.00 88.69 82 LEU A C 1
ATOM 653 O O . LEU A 1 82 ? -1.259 -7.954 14.955 1.00 88.69 82 LEU A O 1
ATOM 657 N N . LYS A 1 83 ? -3.495 -8.168 14.958 1.00 86.69 83 LYS A N 1
ATOM 658 C CA . LYS A 1 83 ? -3.502 -9.365 14.099 1.00 86.69 83 LYS A CA 1
ATOM 659 C C . LYS A 1 83 ? -2.907 -9.077 12.719 1.00 86.69 83 LYS A C 1
ATOM 661 O O . LYS A 1 83 ? -2.237 -9.933 12.142 1.00 86.69 83 LYS A O 1
ATOM 666 N N . ARG A 1 84 ? -3.131 -7.879 12.167 1.00 84.69 84 ARG A N 1
ATOM 667 C CA . ARG A 1 84 ? -2.553 -7.473 10.877 1.00 84.69 84 ARG A CA 1
ATOM 668 C C . ARG A 1 84 ? -1.047 -7.281 10.960 1.00 84.69 84 ARG A C 1
ATOM 670 O O . ARG A 1 84 ? -0.322 -7.786 10.106 1.00 84.69 84 ARG A O 1
ATOM 677 N N . ILE A 1 85 ? -0.593 -6.599 12.007 1.00 84.81 85 ILE A N 1
ATOM 678 C CA . ILE A 1 85 ? 0.828 -6.410 12.301 1.00 84.81 85 ILE A CA 1
ATOM 679 C C . ILE A 1 85 ? 1.509 -7.769 12.476 1.00 84.81 85 ILE A C 1
ATOM 681 O O . ILE A 1 85 ? 2.548 -8.001 11.866 1.00 84.81 85 ILE A O 1
ATOM 685 N N . GLU A 1 86 ? 0.895 -8.699 13.210 1.00 84.12 86 GLU A N 1
ATOM 686 C CA . GLU A 1 86 ? 1.392 -10.068 13.365 1.00 84.12 86 GLU A CA 1
ATOM 687 C C . GLU A 1 86 ? 1.530 -10.779 12.010 1.00 84.12 86 GLU A C 1
ATOM 689 O O . GLU A 1 86 ? 2.575 -11.369 11.736 1.00 84.12 86 GLU A O 1
ATOM 694 N N . ARG A 1 87 ? 0.522 -10.683 11.127 1.00 79.00 87 ARG A N 1
ATOM 695 C CA . ARG A 1 87 ? 0.608 -11.226 9.757 1.00 79.00 87 ARG A CA 1
ATOM 696 C C . ARG A 1 87 ? 1.791 -10.635 8.989 1.00 79.00 87 ARG A C 1
ATOM 698 O O . ARG A 1 87 ? 2.490 -11.371 8.300 1.00 79.00 87 ARG A O 1
ATOM 705 N N . PHE A 1 88 ? 2.024 -9.330 9.096 1.00 74.75 88 PHE A N 1
ATOM 706 C CA . PHE A 1 88 ? 3.148 -8.682 8.424 1.00 74.75 88 PHE A CA 1
ATOM 707 C C . PHE A 1 88 ? 4.503 -9.060 9.006 1.00 74.75 88 PHE A C 1
ATOM 709 O O . PHE A 1 88 ? 5.436 -9.269 8.238 1.00 74.75 88 PHE A O 1
ATOM 716 N N . MET A 1 89 ? 4.605 -9.194 10.325 1.00 72.50 89 MET A N 1
ATOM 717 C CA . MET A 1 89 ? 5.835 -9.627 10.983 1.00 72.50 89 MET A CA 1
ATOM 718 C C . MET A 1 89 ? 6.186 -11.075 10.646 1.00 72.50 89 MET A C 1
ATOM 720 O O . MET A 1 89 ? 7.343 -11.370 10.359 1.00 72.50 89 MET A O 1
ATOM 724 N N . LYS A 1 90 ? 5.189 -11.967 10.630 1.00 69.12 90 LYS A N 1
ATOM 725 C CA . LYS A 1 90 ? 5.382 -13.361 10.217 1.00 69.12 90 LYS A CA 1
ATOM 726 C C . LYS A 1 90 ? 5.811 -13.442 8.756 1.00 69.12 90 LYS A C 1
ATOM 728 O O . LYS A 1 90 ? 6.832 -14.041 8.468 1.00 69.12 90 LYS A O 1
ATOM 733 N N . LYS A 1 91 ? 5.146 -12.701 7.862 1.00 59.28 91 LYS A N 1
ATOM 734 C CA . LYS A 1 91 ? 5.572 -12.593 6.457 1.00 59.28 91 LYS A CA 1
ATOM 735 C C . LYS A 1 91 ? 6.981 -12.021 6.279 1.00 59.28 91 LYS A C 1
ATOM 737 O O . LYS A 1 91 ? 7.666 -12.433 5.358 1.00 59.28 91 LYS A O 1
ATOM 742 N N . SER A 1 92 ? 7.412 -11.074 7.118 1.00 56.94 92 SER A N 1
ATOM 743 C CA . SER A 1 92 ? 8.778 -10.532 7.042 1.00 56.94 92 SER A CA 1
ATOM 744 C C . SER A 1 92 ? 9.848 -11.484 7.578 1.00 56.94 92 SER A C 1
ATOM 746 O O . SER A 1 92 ? 11.003 -11.334 7.205 1.00 56.94 92 SER A O 1
ATOM 748 N N . ALA A 1 93 ? 9.480 -12.438 8.440 1.00 50.12 93 ALA A N 1
ATOM 749 C CA . ALA A 1 93 ? 10.370 -13.509 8.887 1.00 50.12 93 ALA A CA 1
ATOM 750 C C . ALA A 1 93 ? 10.381 -14.693 7.898 1.00 50.12 93 ALA A C 1
ATOM 752 O O . ALA A 1 93 ? 11.430 -15.287 7.691 1.00 50.12 93 ALA A O 1
ATOM 753 N N . ASP A 1 94 ? 9.249 -14.969 7.239 1.00 46.94 94 ASP A N 1
ATOM 754 C CA . ASP A 1 94 ? 9.091 -16.004 6.203 1.00 46.94 94 ASP A CA 1
ATOM 755 C C . ASP A 1 94 ? 9.588 -15.556 4.808 1.00 46.94 94 ASP A C 1
ATOM 757 O O . ASP A 1 94 ? 9.477 -16.303 3.834 1.00 46.94 94 ASP A O 1
ATOM 761 N N . ALA A 1 95 ? 10.147 -14.347 4.678 1.00 51.84 95 ALA A N 1
ATOM 762 C CA . ALA A 1 95 ? 10.794 -13.859 3.456 1.00 51.84 95 ALA A CA 1
ATOM 763 C C . ALA A 1 95 ? 12.193 -14.489 3.266 1.00 51.84 95 ALA A C 1
ATOM 765 O O . ALA A 1 95 ? 13.171 -13.801 2.996 1.00 51.84 95 ALA A O 1
ATOM 766 N N . GLU A 1 96 ? 12.279 -15.812 3.420 1.00 54.53 96 GLU A N 1
ATOM 767 C CA . GLU A 1 96 ? 13.477 -16.634 3.197 1.00 54.53 96 GLU A CA 1
ATOM 768 C C . GLU A 1 96 ? 13.785 -16.845 1.702 1.00 54.53 96 GLU A C 1
ATOM 770 O O . GLU A 1 96 ? 14.814 -17.417 1.353 1.00 54.53 96 GLU A O 1
ATOM 775 N N . TYR A 1 97 ? 12.908 -16.395 0.799 1.00 59.59 97 TYR A N 1
ATOM 776 C CA . TYR A 1 97 ? 13.124 -16.515 -0.640 1.00 59.59 97 TYR A CA 1
ATOM 777 C C . TYR A 1 97 ? 13.540 -15.171 -1.228 1.00 59.59 97 TYR A C 1
ATOM 779 O O . TYR A 1 97 ? 12.715 -14.266 -1.353 1.00 59.59 97 TYR A O 1
ATOM 787 N N . ASP A 1 98 ? 14.792 -15.086 -1.680 1.00 66.69 98 ASP A N 1
ATOM 788 C CA . ASP A 1 98 ? 15.393 -13.901 -2.316 1.00 66.69 98 ASP A CA 1
ATOM 789 C C . ASP A 1 98 ? 14.553 -13.317 -3.472 1.00 66.69 98 ASP A C 1
ATOM 791 O O . ASP A 1 98 ? 14.654 -12.138 -3.802 1.00 66.69 98 ASP A O 1
ATOM 795 N N . PHE A 1 99 ? 13.687 -14.132 -4.083 1.00 77.75 99 PHE A N 1
ATOM 796 C CA . PHE A 1 99 ? 12.837 -13.759 -5.216 1.00 77.75 99 PHE A CA 1
ATOM 797 C C . PHE A 1 99 ? 11.355 -13.576 -4.859 1.00 77.75 99 PHE A C 1
ATOM 799 O O . PHE A 1 99 ? 10.535 -13.390 -5.759 1.00 77.75 99 PHE A O 1
ATOM 806 N N . LEU A 1 100 ? 10.974 -13.637 -3.577 1.00 78.25 100 LEU A N 1
ATOM 807 C CA . LEU A 1 100 ? 9.570 -13.512 -3.171 1.00 78.25 100 LEU A CA 1
ATOM 808 C C . LEU A 1 100 ? 8.995 -12.149 -3.554 1.00 78.25 100 LEU A C 1
ATOM 810 O O . LEU A 1 100 ? 7.919 -12.088 -4.142 1.00 78.25 100 LEU A O 1
ATOM 814 N N . ASP A 1 101 ? 9.729 -11.071 -3.276 1.00 77.62 101 ASP A N 1
ATOM 815 C CA . ASP A 1 101 ? 9.299 -9.710 -3.609 1.00 77.62 101 ASP A CA 1
ATOM 816 C C . ASP A 1 101 ? 9.124 -9.534 -5.123 1.00 77.62 101 ASP A C 1
ATOM 818 O O . ASP A 1 101 ? 8.132 -8.962 -5.582 1.00 77.62 101 ASP A O 1
ATOM 822 N N . PHE A 1 102 ? 10.044 -10.107 -5.905 1.00 82.50 102 PHE A N 1
ATOM 823 C CA . PHE A 1 102 ? 9.959 -10.147 -7.361 1.00 82.50 102 PHE A CA 1
ATOM 824 C C . PHE A 1 102 ? 8.702 -10.883 -7.842 1.00 82.50 102 PHE A C 1
ATOM 826 O O . PHE A 1 102 ? 7.963 -10.386 -8.698 1.00 82.50 102 PHE A O 1
ATOM 833 N N . TRP A 1 103 ? 8.433 -12.060 -7.277 1.00 84.94 103 TRP A N 1
ATOM 834 C CA . TRP A 1 103 ? 7.278 -12.874 -7.635 1.00 84.94 103 TRP A CA 1
ATOM 835 C C . TRP A 1 103 ? 5.955 -12.207 -7.237 1.00 84.94 103 TRP A C 1
ATOM 837 O O . TRP A 1 103 ? 5.033 -12.130 -8.050 1.00 84.94 103 TRP A O 1
ATOM 847 N N . GLU A 1 104 ? 5.859 -11.666 -6.020 1.00 84.56 104 GLU A N 1
ATOM 848 C CA . GLU A 1 104 ? 4.662 -10.969 -5.544 1.00 84.56 104 GLU A CA 1
ATOM 849 C C . GLU A 1 104 ? 4.360 -9.713 -6.369 1.00 84.56 104 GLU A C 1
ATOM 851 O O . GLU A 1 104 ? 3.193 -9.442 -6.666 1.00 84.56 104 GLU A O 1
ATOM 856 N N . ALA A 1 105 ? 5.382 -8.934 -6.733 1.00 87.25 105 ALA A N 1
ATOM 857 C CA . ALA A 1 105 ? 5.206 -7.740 -7.554 1.00 87.25 105 ALA A CA 1
ATOM 858 C C . ALA A 1 105 ? 4.668 -8.096 -8.947 1.00 87.25 105 ALA A C 1
ATOM 860 O O . ALA A 1 105 ? 3.730 -7.455 -9.428 1.00 87.25 105 ALA A O 1
ATOM 861 N N . ASN A 1 106 ? 5.195 -9.163 -9.551 1.00 88.56 106 ASN A N 1
ATOM 862 C CA . ASN A 1 106 ? 4.708 -9.690 -10.823 1.00 88.56 106 ASN A CA 1
ATOM 863 C C . ASN A 1 106 ? 3.263 -10.177 -10.728 1.00 88.56 106 ASN A C 1
ATOM 865 O O . ASN A 1 106 ? 2.417 -9.768 -11.522 1.00 88.56 106 ASN A O 1
ATOM 869 N N . GLN A 1 107 ? 2.947 -10.999 -9.724 1.00 89.19 107 GLN A N 1
ATOM 870 C CA . GLN A 1 107 ? 1.581 -11.479 -9.515 1.00 89.19 107 GLN A CA 1
ATOM 871 C C . GLN A 1 107 ? 0.591 -10.325 -9.346 1.00 89.19 107 GLN A C 1
ATOM 873 O O . GLN A 1 107 ? -0.480 -10.351 -9.949 1.00 89.19 107 GLN A O 1
ATOM 878 N N . LYS A 1 108 ? 0.945 -9.296 -8.565 1.00 87.94 108 LYS A N 1
ATOM 879 C CA . LYS A 1 108 ? 0.099 -8.109 -8.378 1.00 87.94 108 LYS A CA 1
ATOM 880 C C . LYS A 1 108 ? -0.122 -7.358 -9.684 1.00 87.94 108 LYS A C 1
ATOM 882 O O . LYS A 1 108 ? -1.257 -6.990 -9.965 1.00 87.94 108 LYS A O 1
ATOM 887 N N . PHE A 1 109 ? 0.927 -7.153 -10.477 1.00 89.38 109 PHE A N 1
ATOM 888 C CA . PHE A 1 109 ? 0.824 -6.441 -11.747 1.00 89.38 109 PHE A CA 1
ATOM 889 C C . PHE A 1 109 ? -0.044 -7.186 -12.770 1.00 89.38 109 PHE A C 1
ATOM 891 O O . PHE A 1 109 ? -0.939 -6.589 -13.361 1.00 89.38 109 PHE A O 1
ATOM 898 N N . PHE A 1 110 ? 0.146 -8.499 -12.932 1.00 86.00 110 PHE A N 1
ATOM 899 C CA . PHE A 1 110 ? -0.661 -9.295 -13.866 1.00 86.00 110 PHE A CA 1
ATOM 900 C C . PHE A 1 110 ? -2.104 -9.513 -13.394 1.00 86.00 110 PHE A C 1
ATOM 902 O O . PHE A 1 110 ? -3.001 -9.672 -14.216 1.00 86.00 110 PHE A O 1
ATOM 909 N N . ALA A 1 111 ? -2.347 -9.522 -12.081 1.00 87.19 111 ALA A N 1
ATOM 910 C CA . ALA A 1 111 ? -3.691 -9.654 -11.523 1.00 87.19 111 ALA A CA 1
ATOM 911 C C . ALA A 1 111 ? -4.451 -8.321 -11.436 1.00 87.19 111 ALA A C 1
ATOM 913 O O . ALA A 1 111 ? -5.639 -8.321 -11.100 1.00 87.19 111 ALA A O 1
ATOM 914 N N . MET A 1 112 ? -3.796 -7.183 -11.691 1.00 87.75 112 MET A N 1
ATOM 915 C CA . MET A 1 112 ? -4.461 -5.886 -11.663 1.00 87.75 112 MET A CA 1
ATOM 916 C C . MET A 1 112 ? -5.528 -5.812 -12.747 1.00 87.75 112 MET A C 1
ATOM 918 O O . MET A 1 112 ? -5.249 -6.003 -13.921 1.00 87.75 112 MET A O 1
ATOM 922 N N . LYS A 1 113 ? -6.745 -5.465 -12.339 1.00 87.19 113 LYS A N 1
ATOM 923 C CA . LYS A 1 113 ? -7.859 -5.146 -13.229 1.00 87.19 113 LYS A CA 1
ATOM 924 C C . LYS A 1 113 ? -8.536 -3.874 -12.757 1.00 87.19 113 LYS A C 1
ATOM 926 O O . LYS A 1 113 ? -8.478 -3.561 -11.556 1.00 87.19 113 LYS A O 1
ATOM 931 N N . GLN A 1 114 ? -9.164 -3.166 -13.686 1.00 86.06 114 GLN A N 1
ATOM 932 C CA . GLN A 1 114 ? -10.028 -2.050 -13.337 1.00 86.06 114 GLN A CA 1
ATOM 933 C C . GLN A 1 114 ? -11.239 -2.574 -12.551 1.00 86.06 114 GLN A C 1
ATOM 935 O O . GLN A 1 114 ? -11.942 -3.486 -12.982 1.00 86.06 114 GLN A O 1
ATOM 940 N N . GLY A 1 115 ? -11.466 -2.039 -11.350 1.00 82.88 115 GLY A N 1
ATOM 941 C CA . GLY A 1 115 ? -12.643 -2.394 -10.556 1.00 82.88 115 GLY A CA 1
ATOM 942 C C . GLY A 1 115 ? -13.929 -1.793 -11.137 1.00 82.88 115 GLY A C 1
ATOM 943 O O . GLY A 1 115 ? -13.912 -0.692 -11.674 1.00 82.88 115 GLY A O 1
ATOM 944 N N . THR A 1 116 ? -15.077 -2.457 -10.960 1.00 72.38 116 THR A N 1
ATOM 945 C CA . THR A 1 116 ? -16.382 -1.981 -11.471 1.00 72.38 116 THR A CA 1
ATOM 946 C C . THR A 1 116 ? -16.783 -0.568 -10.999 1.00 72.38 116 THR A C 1
ATOM 948 O O . THR A 1 116 ? -17.339 0.174 -11.805 1.00 72.38 116 THR A O 1
ATOM 951 N N . PRO A 1 117 ? -16.517 -0.140 -9.743 1.00 84.25 117 PRO A N 1
ATOM 952 C CA . PRO A 1 117 ? -16.745 1.246 -9.324 1.00 84.25 117 PRO A CA 1
ATOM 953 C C . PRO A 1 117 ? -15.510 2.157 -9.491 1.00 84.25 117 PRO A C 1
ATOM 955 O O . PRO A 1 117 ? -15.543 3.309 -9.060 1.00 84.25 117 PRO A O 1
ATOM 958 N N . GLU A 1 118 ? -14.395 1.664 -10.041 1.00 83.12 118 GLU A N 1
ATOM 959 C CA . GLU A 1 118 ? -13.129 2.402 -10.112 1.00 83.12 118 GLU A CA 1
ATOM 960 C C . GLU A 1 118 ? -13.091 3.326 -11.339 1.00 83.12 118 GLU A C 1
ATOM 962 O O . GLU A 1 118 ? -13.252 2.899 -12.484 1.00 83.12 118 GLU A O 1
ATOM 967 N N . ASN A 1 119 ? -12.826 4.613 -11.102 1.00 86.69 119 ASN A N 1
ATOM 968 C CA . ASN A 1 119 ? -12.566 5.575 -12.171 1.00 86.69 119 ASN A CA 1
ATOM 969 C C . ASN A 1 119 ? -11.279 5.191 -12.924 1.00 86.69 119 ASN A C 1
ATOM 971 O O . ASN A 1 119 ? -10.248 4.936 -12.299 1.00 86.69 119 ASN A O 1
ATOM 975 N N . LEU A 1 120 ? -11.321 5.243 -14.258 1.00 85.50 120 LEU A N 1
ATOM 976 C CA . LEU A 1 120 ? -10.189 4.971 -15.145 1.00 85.50 120 LEU A CA 1
ATOM 977 C C . LEU A 1 120 ? -8.918 5.744 -14.759 1.00 85.50 120 LEU A C 1
ATOM 979 O O . LEU A 1 120 ? -7.821 5.194 -14.822 1.00 85.50 120 LEU A O 1
ATOM 983 N N . MET A 1 121 ? -9.045 7.005 -14.331 1.00 87.44 121 MET A N 1
ATOM 984 C CA . MET A 1 121 ? -7.882 7.804 -13.930 1.00 87.44 121 MET A CA 1
ATOM 985 C C . MET A 1 121 ? -7.211 7.238 -12.671 1.00 87.44 121 MET A C 1
ATOM 987 O O . MET A 1 121 ? -5.988 7.130 -12.613 1.00 87.44 121 MET A O 1
ATOM 991 N N . HIS A 1 122 ? -8.008 6.804 -11.690 1.00 87.38 122 HIS A N 1
ATOM 992 C CA . HIS A 1 122 ? -7.492 6.164 -10.479 1.00 87.38 122 HIS A CA 1
ATOM 993 C C . HIS A 1 122 ? -6.876 4.794 -10.782 1.00 87.38 122 HIS A C 1
ATOM 995 O O . HIS A 1 122 ? -5.814 4.475 -10.246 1.00 87.38 122 HIS A O 1
ATOM 1001 N N . PHE A 1 123 ? -7.476 4.029 -11.700 1.00 89.81 123 PHE A N 1
ATOM 1002 C CA . PHE A 1 123 ? -6.895 2.774 -12.171 1.00 89.81 123 PHE A CA 1
ATOM 1003 C C . PHE A 1 123 ? -5.540 2.996 -12.858 1.00 89.81 123 PHE A C 1
ATOM 1005 O O . PHE A 1 123 ? -4.566 2.319 -12.529 1.00 89.81 123 PHE A O 1
ATOM 1012 N N . LYS A 1 124 ? -5.440 3.993 -13.748 1.00 89.38 124 LYS A N 1
ATOM 1013 C CA . LYS A 1 124 ? -4.189 4.364 -14.426 1.00 89.38 124 LYS A CA 1
ATOM 1014 C C . LYS A 1 124 ? -3.085 4.721 -13.438 1.00 89.38 124 LYS A C 1
ATOM 1016 O O . LYS A 1 124 ? -1.973 4.221 -13.568 1.00 89.38 124 LYS A O 1
ATOM 1021 N N . GLU A 1 125 ? -3.375 5.549 -12.438 1.00 90.19 125 GLU A N 1
ATOM 1022 C CA . GLU A 1 125 ? -2.389 5.895 -11.408 1.00 90.19 125 GLU A CA 1
ATOM 1023 C C . GLU A 1 125 ? -1.919 4.671 -10.618 1.00 90.19 125 GLU A C 1
ATOM 1025 O O . GLU A 1 125 ? -0.731 4.539 -10.330 1.00 90.19 125 GLU A O 1
ATOM 1030 N N . ARG A 1 126 ? -2.839 3.764 -10.270 1.00 90.50 126 ARG A N 1
ATOM 1031 C CA . ARG A 1 126 ? -2.513 2.517 -9.568 1.00 90.50 126 ARG A CA 1
ATOM 1032 C C . ARG A 1 126 ? -1.644 1.603 -10.435 1.00 90.50 126 ARG A C 1
ATOM 1034 O O . ARG A 1 126 ? -0.693 1.016 -9.927 1.00 90.50 126 ARG A O 1
ATOM 1041 N N . PHE A 1 127 ? -1.944 1.526 -11.732 1.00 90.94 127 PHE A N 1
ATOM 1042 C CA . PHE A 1 127 ? -1.207 0.711 -12.695 1.00 90.94 127 PHE A CA 1
ATOM 1043 C C . PHE A 1 127 ? 0.215 1.235 -12.890 1.00 90.94 127 PHE A C 1
ATOM 1045 O O . PHE A 1 127 ? 1.162 0.461 -12.803 1.00 90.94 127 PHE A O 1
ATOM 1052 N N . LEU A 1 128 ? 0.374 2.551 -13.063 1.00 90.81 128 LEU A N 1
ATOM 1053 C CA . LEU A 1 128 ? 1.687 3.181 -13.213 1.00 90.81 128 LEU A CA 1
ATOM 1054 C C . LEU A 1 128 ? 2.549 3.030 -11.955 1.00 90.81 128 LEU A C 1
ATOM 1056 O O . LEU A 1 128 ? 3.714 2.672 -12.068 1.00 90.81 128 LEU A O 1
ATOM 1060 N N . ARG A 1 129 ? 1.977 3.185 -10.754 1.00 89.94 129 ARG A N 1
ATOM 1061 C CA . ARG A 1 129 ? 2.725 2.938 -9.507 1.00 89.94 129 ARG A CA 1
ATOM 1062 C C . ARG A 1 129 ? 3.225 1.498 -9.408 1.00 89.94 129 ARG A C 1
ATOM 1064 O O . ARG A 1 129 ? 4.341 1.261 -8.964 1.00 89.94 129 ARG A O 1
ATOM 1071 N N . GLN A 1 130 ? 2.407 0.523 -9.805 1.00 89.75 130 GLN A N 1
ATOM 1072 C CA . GLN A 1 130 ? 2.830 -0.878 -9.789 1.00 89.75 130 GLN A CA 1
ATOM 1073 C C . GLN A 1 130 ? 3.862 -1.177 -10.889 1.00 89.75 130 GLN A C 1
ATOM 1075 O O . GLN A 1 130 ? 4.749 -2.003 -10.682 1.00 89.75 130 GLN A O 1
ATOM 1080 N N . ALA A 1 131 ? 3.765 -0.496 -12.031 1.00 90.06 131 ALA A N 1
ATOM 1081 C CA . ALA A 1 131 ? 4.746 -0.564 -13.104 1.00 90.06 131 ALA A CA 1
ATOM 1082 C C . ALA A 1 131 ? 6.118 -0.028 -12.673 1.00 90.06 131 ALA A C 1
ATOM 1084 O O . ALA A 1 131 ? 7.118 -0.691 -12.924 1.00 90.06 131 ALA A O 1
ATOM 1085 N N . GLU A 1 132 ? 6.171 1.113 -11.980 1.00 89.75 132 GLU A N 1
ATOM 1086 C CA . GLU A 1 132 ? 7.413 1.672 -11.420 1.00 89.75 132 GLU A CA 1
ATOM 1087 C C . GLU A 1 132 ? 8.095 0.672 -10.475 1.00 89.75 132 GLU A C 1
ATOM 1089 O O . GLU A 1 132 ? 9.288 0.411 -10.603 1.00 89.75 132 GLU A O 1
ATOM 1094 N N . VAL A 1 133 ? 7.321 0.008 -9.607 1.00 87.94 133 VAL A N 1
ATOM 1095 C CA . VAL A 1 133 ? 7.843 -1.050 -8.723 1.00 87.94 133 VAL A CA 1
ATOM 1096 C C . VAL A 1 133 ? 8.460 -2.204 -9.519 1.00 87.94 133 VAL A C 1
ATOM 1098 O O . VAL A 1 133 ? 9.500 -2.730 -9.130 1.00 87.94 133 VAL A O 1
ATOM 1101 N N . LEU A 1 134 ? 7.848 -2.613 -10.635 1.00 89.25 134 LEU A N 1
ATOM 1102 C CA . LEU A 1 134 ? 8.453 -3.622 -11.506 1.00 89.25 134 LEU A CA 1
ATOM 1103 C C . LEU A 1 134 ? 9.719 -3.097 -12.184 1.00 89.25 134 LEU A C 1
ATOM 1105 O O . LEU A 1 134 ? 10.702 -3.830 -12.259 1.00 89.25 134 LEU A O 1
ATOM 1109 N N . GLN A 1 135 ? 9.720 -1.851 -12.657 1.00 88.62 135 GLN A N 1
ATOM 1110 C CA . GLN A 1 135 ? 10.888 -1.252 -13.298 1.00 88.62 135 GLN A CA 1
ATOM 1111 C C . GLN A 1 135 ? 12.105 -1.252 -12.370 1.00 88.62 135 GLN A C 1
ATOM 1113 O O . GLN A 1 135 ? 13.199 -1.615 -12.804 1.00 88.62 135 GLN A O 1
ATOM 1118 N N . ASP A 1 136 ? 11.894 -0.925 -11.097 1.00 88.06 136 ASP A N 1
ATOM 1119 C CA . ASP A 1 136 ? 12.935 -0.943 -10.070 1.00 88.06 136 ASP A CA 1
ATOM 1120 C C . ASP A 1 136 ? 13.458 -2.361 -9.791 1.00 88.06 136 ASP A C 1
ATOM 1122 O O . ASP A 1 136 ? 14.655 -2.547 -9.575 1.00 88.06 136 ASP A O 1
ATOM 1126 N N . LEU A 1 137 ? 12.584 -3.375 -9.830 1.00 86.88 137 LEU A N 1
ATOM 1127 C CA . LEU A 1 137 ? 12.954 -4.774 -9.580 1.00 86.88 137 LEU A CA 1
ATOM 1128 C C . LEU A 1 137 ? 13.688 -5.428 -10.760 1.00 86.88 137 LEU A C 1
ATOM 1130 O O . LEU A 1 137 ? 14.623 -6.197 -10.550 1.00 86.88 137 LEU A O 1
ATOM 1134 N N . TYR A 1 138 ? 13.264 -5.150 -11.993 1.00 85.94 138 TYR A N 1
ATOM 1135 C CA . TYR A 1 138 ? 13.883 -5.693 -13.208 1.00 85.94 138 TYR A CA 1
ATOM 1136 C C . TYR A 1 138 ? 15.152 -4.936 -13.612 1.00 85.94 138 TYR A C 1
ATOM 1138 O O . TYR A 1 138 ? 16.088 -5.522 -14.159 1.00 85.94 138 TYR A O 1
ATOM 1146 N N . GLY A 1 139 ? 15.180 -3.626 -13.366 1.00 85.81 139 GLY A N 1
ATOM 1147 C CA . GLY A 1 139 ? 16.201 -2.727 -13.876 1.00 85.81 139 GLY A CA 1
ATOM 1148 C C . GLY A 1 139 ? 16.072 -2.454 -15.380 1.00 85.81 139 GLY A C 1
ATOM 1149 O O . GLY A 1 139 ? 15.474 -3.201 -16.154 1.00 85.81 139 GLY A O 1
ATOM 1150 N N . VAL A 1 140 ? 16.687 -1.356 -15.822 1.00 83.25 140 VAL A N 1
ATOM 1151 C CA . VAL A 1 140 ? 16.602 -0.886 -17.219 1.00 83.25 140 VAL A CA 1
ATOM 1152 C C . VAL A 1 140 ? 17.271 -1.857 -18.201 1.00 83.25 140 VAL A C 1
ATOM 1154 O O . VAL A 1 140 ? 16.807 -2.014 -19.328 1.00 83.25 140 VAL A O 1
ATOM 1157 N N . ALA A 1 141 ? 18.350 -2.526 -17.785 1.00 87.06 141 ALA A N 1
ATOM 1158 C CA . ALA A 1 141 ? 19.095 -3.448 -18.643 1.00 87.06 141 ALA A CA 1
ATOM 1159 C C . ALA A 1 141 ? 18.243 -4.645 -19.086 1.00 87.06 141 ALA A C 1
ATOM 1161 O O . ALA A 1 141 ? 18.236 -4.982 -20.266 1.00 87.06 141 ALA A O 1
ATOM 1162 N N . TRP A 1 142 ? 17.452 -5.213 -18.169 1.00 88.75 142 TRP A N 1
ATOM 1163 C CA . TRP A 1 142 ? 16.605 -6.367 -18.461 1.00 88.75 142 TRP A CA 1
ATOM 1164 C C . TRP A 1 142 ? 15.604 -6.075 -19.584 1.00 88.75 142 TRP A C 1
ATOM 1166 O O . TRP A 1 142 ? 15.460 -6.868 -20.511 1.00 88.75 142 TRP A O 1
ATOM 1176 N N . PHE A 1 143 ? 14.960 -4.903 -19.554 1.00 86.69 143 PHE A N 1
ATOM 1177 C CA . PHE A 1 143 ? 14.014 -4.500 -20.599 1.00 86.69 143 PHE A CA 1
ATOM 1178 C C . PHE A 1 143 ? 14.689 -4.284 -21.954 1.00 86.69 143 PHE A C 1
ATOM 1180 O O . PHE A 1 143 ? 14.124 -4.647 -22.985 1.00 86.69 143 PHE A O 1
ATOM 1187 N N . ARG A 1 144 ? 15.909 -3.737 -21.968 1.00 87.56 144 ARG A N 1
ATOM 1188 C CA . ARG A 1 144 ? 16.681 -3.552 -23.203 1.00 87.56 144 ARG A CA 1
ATOM 1189 C C . ARG A 1 144 ? 17.091 -4.881 -23.828 1.00 87.56 144 ARG A C 1
ATOM 1191 O O . ARG A 1 144 ? 17.032 -5.003 -25.050 1.00 87.56 144 ARG A O 1
ATOM 1198 N N . ASP A 1 145 ? 17.470 -5.857 -23.009 1.00 89.56 145 ASP A N 1
ATOM 1199 C CA . ASP A 1 145 ? 17.805 -7.206 -23.471 1.00 89.56 145 ASP A CA 1
ATOM 1200 C C . ASP A 1 145 ? 16.549 -7.936 -23.960 1.00 89.56 145 ASP A C 1
ATOM 1202 O O . ASP A 1 145 ? 16.545 -8.507 -25.049 1.00 89.56 145 ASP A O 1
ATOM 1206 N N . PHE A 1 146 ? 15.437 -7.812 -23.230 1.00 87.25 146 PHE A N 1
ATOM 1207 C CA . PHE A 1 146 ? 14.134 -8.315 -23.663 1.00 87.25 146 PHE A CA 1
ATOM 1208 C C . PHE A 1 146 ? 13.708 -7.731 -25.017 1.00 87.25 146 PHE A C 1
ATOM 1210 O O . PHE A 1 146 ? 13.199 -8.461 -25.865 1.00 87.25 146 PHE A O 1
ATOM 1217 N N . ALA A 1 147 ? 13.953 -6.437 -25.256 1.00 86.56 147 ALA A N 1
ATOM 1218 C CA . ALA A 1 147 ? 13.621 -5.785 -26.519 1.00 86.56 147 ALA A CA 1
ATOM 1219 C C . ALA A 1 147 ? 14.287 -6.468 -27.721 1.00 86.56 147 ALA A C 1
ATOM 1221 O O . ALA A 1 147 ? 13.639 -6.615 -28.757 1.00 86.56 147 ALA A O 1
ATOM 1222 N N . VAL A 1 148 ? 15.542 -6.916 -27.582 1.00 87.44 148 VAL A N 1
ATOM 1223 C CA . VAL A 1 148 ? 16.309 -7.566 -28.662 1.00 87.44 148 VAL A CA 1
ATOM 1224 C C . VAL A 1 148 ? 15.653 -8.866 -29.120 1.00 87.44 148 VAL A C 1
ATOM 1226 O O . VAL A 1 148 ? 15.631 -9.153 -30.315 1.00 87.44 148 VAL A O 1
ATOM 1229 N N . GLU A 1 149 ? 15.059 -9.608 -28.189 1.00 86.38 149 GLU A N 1
ATOM 1230 C CA . GLU A 1 149 ? 14.381 -10.882 -28.454 1.00 86.38 149 GLU A CA 1
ATOM 1231 C C . GLU A 1 149 ? 12.985 -10.704 -29.084 1.00 86.38 149 GLU A C 1
ATOM 1233 O O . GLU A 1 149 ? 12.329 -11.673 -29.479 1.00 86.38 149 GLU A O 1
ATOM 1238 N N . THR A 1 150 ? 12.486 -9.468 -29.206 1.00 87.12 150 THR A N 1
ATOM 1239 C CA . THR A 1 150 ? 11.160 -9.219 -29.782 1.00 87.12 150 THR A CA 1
ATOM 1240 C C . THR A 1 150 ? 11.161 -9.257 -31.312 1.00 87.12 150 THR A C 1
ATOM 1242 O O . THR A 1 150 ? 12.059 -8.759 -31.992 1.00 87.12 150 THR A O 1
ATOM 1245 N N . LYS A 1 151 ? 10.057 -9.756 -31.888 1.00 85.81 151 LYS A N 1
ATOM 1246 C CA . LYS A 1 151 ? 9.822 -9.729 -33.346 1.00 85.81 151 LYS A CA 1
ATOM 1247 C C . LYS A 1 151 ? 9.846 -8.309 -33.923 1.00 85.81 151 LYS A C 1
ATOM 1249 O O . LYS A 1 151 ? 10.227 -8.128 -35.073 1.00 85.81 151 LYS A O 1
ATOM 1254 N N . ALA A 1 152 ? 9.421 -7.323 -33.132 1.00 82.06 152 ALA A N 1
ATOM 1255 C CA . ALA A 1 152 ? 9.408 -5.922 -33.532 1.00 82.06 152 ALA A CA 1
ATOM 1256 C C . ALA A 1 152 ? 10.831 -5.368 -33.691 1.00 82.06 152 ALA A C 1
ATOM 1258 O O . ALA A 1 152 ? 11.094 -4.689 -34.678 1.00 82.06 152 ALA A O 1
ATOM 1259 N N . TYR A 1 153 ? 11.763 -5.730 -32.803 1.00 83.31 153 TYR A N 1
ATOM 1260 C CA . TYR A 1 153 ? 13.175 -5.378 -32.953 1.00 83.31 153 TYR A CA 1
ATOM 1261 C C . TYR A 1 153 ? 13.822 -6.069 -34.159 1.00 83.31 153 TYR A C 1
ATOM 1263 O O . TYR A 1 153 ? 14.544 -5.429 -34.919 1.00 83.31 153 TYR A O 1
ATOM 1271 N N . ALA A 1 154 ? 13.506 -7.348 -34.395 1.00 83.12 154 ALA A N 1
ATOM 1272 C CA . ALA A 1 154 ? 14.004 -8.097 -35.553 1.00 83.12 154 ALA A CA 1
ATOM 1273 C C . ALA A 1 154 ? 13.533 -7.531 -36.909 1.00 83.12 154 ALA A C 1
ATOM 1275 O O . ALA A 1 154 ? 14.178 -7.758 -37.931 1.00 83.12 154 ALA A O 1
ATOM 1276 N N . ALA A 1 155 ? 12.417 -6.795 -36.929 1.00 84.81 155 ALA A N 1
ATOM 1277 C CA . ALA A 1 155 ? 11.911 -6.121 -38.122 1.00 84.81 155 ALA A CA 1
ATOM 1278 C C . ALA A 1 155 ? 12.635 -4.793 -38.428 1.00 84.81 155 ALA A C 1
ATOM 1280 O O . ALA A 1 155 ? 12.473 -4.250 -39.521 1.00 84.81 155 ALA A O 1
ATOM 1281 N N . ILE A 1 156 ? 13.429 -4.263 -37.490 1.00 83.00 156 ILE A N 1
ATOM 1282 C CA . ILE A 1 156 ? 14.228 -3.051 -37.694 1.00 83.00 156 ILE A CA 1
ATOM 1283 C C . ILE A 1 156 ? 15.473 -3.418 -38.506 1.00 83.00 156 ILE A C 1
ATOM 1285 O O . ILE A 1 156 ? 16.190 -4.365 -38.180 1.00 83.00 156 ILE A O 1
ATOM 1289 N N . ALA A 1 157 ? 15.757 -2.651 -39.561 1.00 76.19 157 ALA A N 1
ATOM 1290 C CA . ALA A 1 157 ? 16.952 -2.855 -40.373 1.00 76.19 157 ALA A CA 1
ATOM 1291 C C . ALA A 1 157 ? 18.221 -2.784 -39.505 1.00 76.19 157 ALA A C 1
ATOM 1293 O O . ALA A 1 157 ? 18.418 -1.829 -38.754 1.00 76.19 157 ALA A O 1
ATOM 1294 N N . SER A 1 158 ? 19.121 -3.762 -39.648 1.00 70.38 158 SER A N 1
ATOM 1295 C CA . SER A 1 158 ? 20.363 -3.853 -38.860 1.00 70.38 158 SER A CA 1
ATOM 1296 C C . SER A 1 158 ? 21.332 -2.685 -39.075 1.00 70.38 158 SER A C 1
ATOM 1298 O O . SER A 1 158 ? 22.305 -2.544 -38.343 1.00 70.38 158 SER A O 1
ATOM 1300 N N . THR A 1 159 ? 21.090 -1.869 -40.098 1.00 73.56 159 THR A N 1
ATOM 1301 C CA . THR A 1 159 ? 21.860 -0.670 -40.435 1.00 73.56 159 THR A CA 1
ATOM 1302 C C . THR A 1 159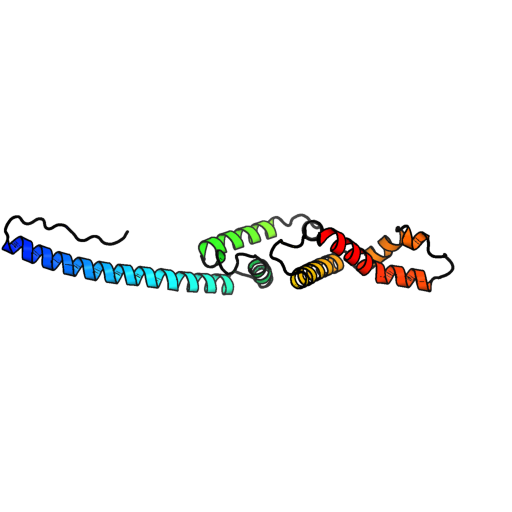 ? 21.389 0.584 -39.696 1.00 73.56 159 THR A C 1
ATOM 1304 O O . THR A 1 159 ? 22.098 1.585 -39.723 1.00 73.56 159 THR A O 1
ATOM 1307 N N . ASP A 1 160 ? 20.217 0.558 -39.051 1.00 81.12 160 ASP A N 1
ATOM 1308 C CA . ASP A 1 160 ? 19.654 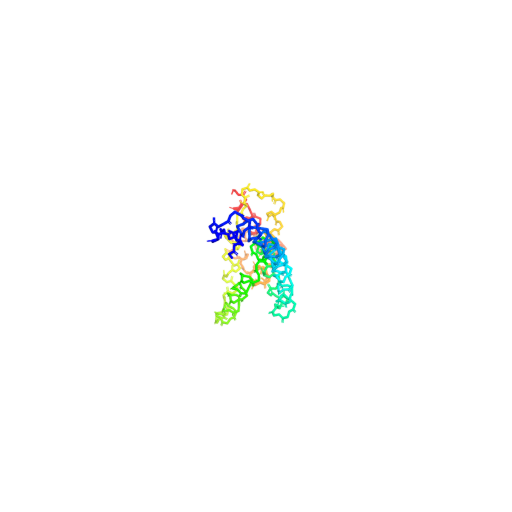1.704 -38.329 1.00 81.12 160 ASP A CA 1
ATOM 1309 C C . ASP A 1 160 ? 19.826 1.553 -36.809 1.00 81.12 160 ASP A C 1
ATOM 1311 O O . ASP A 1 160 ? 18.912 1.198 -36.059 1.00 81.12 160 ASP A O 1
ATOM 1315 N N . THR A 1 161 ? 21.042 1.844 -36.347 1.00 81.25 161 THR A N 1
ATOM 1316 C CA . THR A 1 161 ? 21.409 1.791 -34.925 1.00 81.25 161 THR A CA 1
ATOM 1317 C C . THR A 1 161 ? 20.607 2.785 -34.075 1.00 81.25 161 THR A C 1
ATOM 1319 O O . THR A 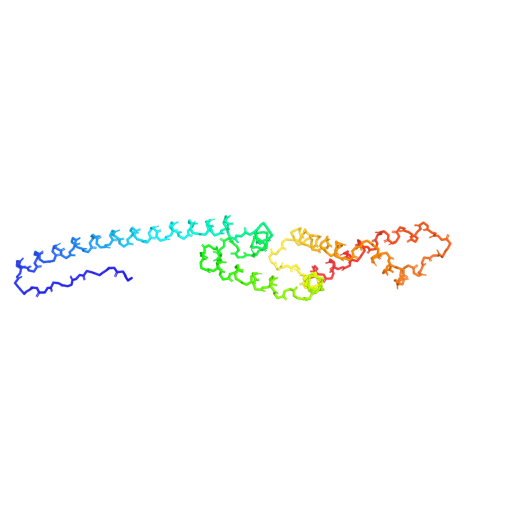1 161 ? 20.395 2.554 -32.884 1.00 81.25 161 THR A O 1
ATOM 1322 N N . ALA A 1 162 ? 20.140 3.893 -34.662 1.00 86.19 162 ALA A N 1
ATOM 1323 C CA . ALA A 1 162 ? 19.368 4.903 -33.945 1.00 86.19 162 ALA A CA 1
ATOM 1324 C C . ALA A 1 162 ? 17.948 4.404 -33.642 1.00 86.19 162 ALA A C 1
ATOM 1326 O O . ALA A 1 162 ? 17.495 4.510 -32.499 1.00 86.19 162 ALA A O 1
ATOM 1327 N N . ALA A 1 163 ? 17.275 3.797 -34.625 1.00 83.31 163 ALA A N 1
ATOM 1328 C CA . ALA A 1 163 ? 15.961 3.189 -34.425 1.00 83.31 163 ALA A CA 1
ATOM 1329 C C . ALA A 1 163 ? 16.010 2.010 -33.439 1.00 83.31 163 ALA A C 1
ATOM 1331 O O . ALA A 1 163 ? 15.118 1.875 -32.603 1.00 83.31 163 ALA A O 1
ATOM 1332 N N . GLN A 1 164 ? 17.072 1.199 -33.479 1.00 83.56 164 GLN A N 1
ATOM 1333 C CA . GLN A 1 164 ? 17.268 0.093 -32.534 1.00 83.56 164 GLN A CA 1
ATOM 1334 C C . GLN A 1 164 ? 17.425 0.569 -31.087 1.00 83.56 164 GLN A C 1
ATOM 1336 O O . GLN A 1 164 ? 16.815 -0.001 -30.183 1.00 83.56 164 GLN A O 1
ATOM 1341 N N . ASN A 1 165 ? 18.221 1.616 -30.856 1.00 86.25 165 ASN A N 1
ATOM 1342 C CA . ASN A 1 165 ? 18.409 2.163 -29.512 1.00 86.25 165 ASN A CA 1
ATOM 1343 C C . ASN A 1 165 ? 17.136 2.829 -28.990 1.00 86.25 165 ASN A C 1
ATOM 1345 O O . ASN A 1 165 ? 16.754 2.583 -27.852 1.00 86.25 165 ASN A O 1
ATOM 1349 N N . LYS A 1 166 ? 16.427 3.577 -29.842 1.00 88.25 166 LYS A N 1
ATOM 1350 C CA . LYS A 1 166 ? 15.138 4.162 -29.469 1.00 88.25 166 LYS A CA 1
ATOM 1351 C C . LYS A 1 166 ? 14.116 3.087 -29.089 1.00 88.25 166 LYS A C 1
ATOM 1353 O O . LYS A 1 166 ? 13.459 3.201 -28.065 1.00 88.25 166 LYS A O 1
ATOM 1358 N N . PHE A 1 167 ? 14.031 2.005 -29.864 1.00 87.25 167 PHE A N 1
ATOM 1359 C CA . PHE A 1 167 ? 13.134 0.892 -29.546 1.00 87.25 167 PHE A CA 1
ATOM 1360 C C . PHE A 1 167 ? 13.468 0.239 -28.196 1.00 87.25 167 PHE A C 1
ATOM 1362 O O . PHE A 1 167 ? 12.566 -0.108 -27.441 1.00 87.25 167 PHE A O 1
ATOM 1369 N N . LYS A 1 168 ? 14.759 0.094 -27.873 1.00 86.75 168 LYS A N 1
ATOM 1370 C CA . LYS A 1 168 ? 15.216 -0.421 -26.573 1.00 86.75 168 LYS A CA 1
ATOM 1371 C C . LYS A 1 168 ? 14.861 0.499 -25.407 1.00 86.75 168 LYS A C 1
ATOM 1373 O O . LYS A 1 168 ? 14.630 -0.003 -24.312 1.00 86.75 168 LYS A O 1
ATOM 1378 N N . ASP A 1 169 ? 14.845 1.809 -25.623 1.00 88.12 169 ASP A N 1
ATOM 1379 C CA . ASP A 1 169 ? 14.481 2.782 -24.592 1.00 88.12 169 ASP A CA 1
ATOM 1380 C C . ASP A 1 169 ? 12.957 2.831 -24.379 1.00 88.12 169 ASP A C 1
ATOM 1382 O O . ASP A 1 169 ? 12.498 2.842 -23.238 1.00 88.12 169 ASP A O 1
ATOM 1386 N N . ASP A 1 170 ? 12.178 2.734 -25.459 1.00 89.62 170 ASP A N 1
ATOM 1387 C CA . ASP A 1 170 ? 10.711 2.844 -25.430 1.00 89.62 170 ASP A CA 1
ATOM 1388 C C . ASP A 1 170 ? 10.000 1.509 -25.097 1.00 89.62 170 ASP A C 1
ATOM 1390 O O . ASP A 1 170 ? 8.783 1.469 -24.889 1.00 89.62 170 ASP A O 1
ATOM 1394 N N . ILE A 1 171 ? 10.726 0.383 -25.042 1.00 88.94 171 ILE A N 1
ATOM 1395 C CA . ILE A 1 171 ? 10.129 -0.957 -24.891 1.00 88.94 171 ILE A CA 1
ATOM 1396 C C . ILE A 1 171 ? 9.304 -1.106 -23.612 1.00 88.94 171 ILE A C 1
ATOM 1398 O O . ILE A 1 171 ? 8.265 -1.766 -23.617 1.00 88.94 171 ILE A O 1
ATOM 1402 N N . PHE A 1 172 ? 9.753 -0.494 -22.515 1.00 88.44 172 PHE A N 1
ATOM 1403 C CA . PHE A 1 172 ? 9.057 -0.588 -21.241 1.00 88.44 172 PHE A CA 1
ATOM 1404 C C . PHE A 1 172 ? 7.683 0.073 -21.344 1.00 88.44 172 PHE A C 1
ATOM 1406 O O . PHE A 1 172 ? 6.674 -0.547 -21.014 1.00 88.44 172 PHE A O 1
ATOM 1413 N N . GLU A 1 173 ? 7.623 1.278 -21.911 1.00 89.38 173 GLU A N 1
ATOM 1414 C CA . GLU A 1 173 ? 6.366 1.986 -22.152 1.00 89.38 173 GLU A CA 1
ATOM 1415 C C . GLU A 1 173 ? 5.437 1.195 -23.082 1.00 89.38 173 GLU A C 1
ATOM 1417 O O . GLU A 1 173 ? 4.234 1.113 -22.828 1.00 89.38 173 GLU A O 1
ATOM 1422 N N . ALA A 1 174 ? 5.981 0.541 -24.112 1.00 88.31 174 ALA A N 1
ATOM 1423 C CA . ALA A 1 174 ? 5.205 -0.308 -25.015 1.00 88.31 174 ALA A CA 1
ATOM 1424 C C . ALA A 1 174 ? 4.597 -1.536 -24.305 1.00 88.31 174 ALA A C 1
ATOM 1426 O O . ALA A 1 174 ? 3.433 -1.887 -24.536 1.00 88.31 174 ALA A O 1
ATOM 1427 N N . VAL A 1 175 ? 5.355 -2.174 -23.406 1.00 87.25 175 VAL A N 1
ATOM 1428 C CA . VAL A 1 175 ? 4.864 -3.282 -22.570 1.00 87.25 175 VAL A CA 1
ATOM 1429 C C . VAL A 1 175 ? 3.777 -2.793 -21.615 1.00 87.25 175 VAL A C 1
ATOM 1431 O O . VAL A 1 175 ? 2.732 -3.436 -21.504 1.00 87.25 175 VAL A O 1
ATOM 1434 N N . LEU A 1 176 ? 3.973 -1.637 -20.975 1.00 89.50 176 LEU A N 1
ATOM 1435 C CA . LEU A 1 176 ? 2.974 -1.044 -20.086 1.00 89.50 176 LEU A CA 1
ATOM 1436 C C . LEU A 1 176 ? 1.688 -0.680 -20.818 1.00 89.50 176 LEU A C 1
ATOM 1438 O O . LEU A 1 176 ? 0.609 -0.975 -20.313 1.00 89.50 176 LEU A O 1
ATOM 1442 N N . ALA A 1 177 ? 1.785 -0.082 -22.005 1.00 88.88 177 ALA A N 1
ATOM 1443 C CA . ALA A 1 177 ? 0.624 0.245 -22.822 1.00 88.88 177 ALA A CA 1
ATOM 1444 C C . ALA A 1 177 ? -0.175 -1.016 -23.176 1.00 88.88 177 ALA A C 1
ATOM 1446 O O . ALA A 1 177 ? -1.398 -1.033 -23.044 1.00 88.88 177 ALA A O 1
ATOM 1447 N N . THR A 1 178 ? 0.518 -2.095 -23.547 1.00 86.94 178 THR A N 1
ATOM 1448 C CA . THR A 1 178 ? -0.114 -3.386 -23.849 1.00 86.94 178 THR A CA 1
ATOM 1449 C C . THR A 1 178 ? -0.785 -3.980 -22.608 1.00 86.94 178 THR A C 1
ATOM 1451 O O . THR A 1 178 ? -1.949 -4.367 -22.665 1.00 86.94 178 THR A O 1
ATOM 1454 N N . GLY A 1 179 ? -0.089 -4.003 -21.468 1.00 85.94 179 GLY A N 1
ATOM 1455 C CA . GLY A 1 179 ? -0.636 -4.512 -20.208 1.00 85.94 179 GLY A CA 1
ATOM 1456 C C . GLY A 1 179 ? -1.826 -3.699 -19.699 1.00 85.94 179 GLY A C 1
ATOM 1457 O O . GLY A 1 179 ? -2.797 -4.272 -19.214 1.00 85.94 179 GLY A O 1
ATOM 1458 N N . PHE A 1 180 ? -1.791 -2.374 -19.856 1.00 87.69 180 PHE A N 1
ATOM 1459 C CA . PHE A 1 180 ? -2.893 -1.497 -19.475 1.00 87.69 180 PHE A CA 1
ATOM 1460 C C . PHE A 1 180 ? -4.153 -1.816 -20.282 1.00 87.69 180 PHE A C 1
ATOM 1462 O O . PHE A 1 180 ? -5.209 -1.994 -19.686 1.00 87.69 180 PH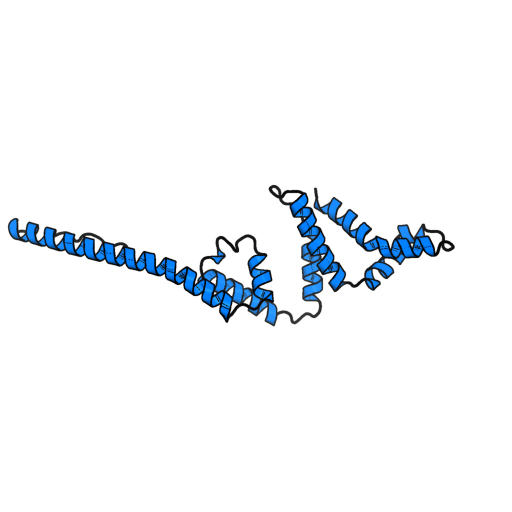E A O 1
ATOM 1469 N N . LEU A 1 181 ? -4.020 -1.970 -21.605 1.00 85.81 181 LEU A N 1
ATOM 1470 C CA . LEU A 1 181 ? -5.128 -2.347 -22.489 1.00 85.81 181 LEU A CA 1
ATOM 1471 C C . LEU A 1 181 ? -5.716 -3.717 -22.132 1.00 85.81 181 LEU A C 1
ATOM 1473 O O . LEU A 1 181 ? -6.931 -3.871 -22.116 1.00 85.81 181 LEU A O 1
ATOM 1477 N N . CYS A 1 182 ? -4.876 -4.704 -21.809 1.00 82.25 182 CYS A N 1
ATOM 1478 C CA . CYS A 1 182 ? -5.343 -6.031 -21.396 1.00 82.25 182 CYS A CA 1
ATOM 1479 C C . CYS A 1 182 ? -6.071 -6.036 -20.040 1.00 82.25 182 CYS A C 1
ATOM 1481 O O . CYS A 1 182 ? -6.843 -6.954 -19.768 1.00 82.25 182 CYS A O 1
ATOM 1483 N N . ASN A 1 183 ? -5.812 -5.042 -19.187 1.00 81.19 183 ASN A N 1
ATOM 1484 C CA . ASN A 1 183 ? -6.307 -4.988 -17.810 1.00 81.19 183 ASN A CA 1
ATOM 1485 C C . ASN A 1 183 ? -7.436 -3.961 -17.597 1.00 81.19 183 ASN A C 1
ATOM 1487 O O . ASN A 1 183 ? -8.002 -3.906 -16.500 1.00 81.19 183 ASN A O 1
ATOM 1491 N N . SER A 1 184 ? -7.734 -3.138 -18.608 1.00 70.81 184 SER A N 1
ATOM 1492 C CA . SER A 1 184 ? -8.775 -2.100 -18.588 1.00 70.81 184 SER A CA 1
ATOM 1493 C C . SER A 1 184 ? -10.136 -2.548 -19.142 1.00 70.81 184 SER A C 1
ATOM 1495 O O . SER A 1 184 ? -11.025 -1.710 -19.257 1.00 70.81 184 SER A O 1
ATOM 1497 N N . ASP A 1 185 ? -10.276 -3.823 -19.517 1.00 57.09 185 ASP A N 1
ATOM 1498 C CA . ASP A 1 185 ? -11.537 -4.440 -19.971 1.00 57.09 185 ASP A CA 1
ATOM 1499 C C . ASP A 1 185 ? -12.467 -4.820 -18.803 1.00 57.09 185 ASP A C 1
ATOM 1501 O O . ASP A 1 185 ? -11.976 -5.414 -17.807 1.00 57.09 185 ASP A O 1
#

Radius of gyration: 31.01 Å; chains: 1; bounding box: 69×24×93 Å

Foldseek 3Di:
DQADQDQFDDPDPVSNVVSNVVSVVVNVVSNVVVVVVVVVVLVVLQVLLVVCCVPPADPVNVVVLVPDPCSPPPVSGVVVVVVSSVVVVVVVVVPPDPCPLVVVLVVCLLPAAADPPHDPVNSVVVNVVSLVSNCVVCDLVNQLVVQCVDPVLVPDPPPCPPVSVVSSNCSSVVVSVVSSVVRHD

Organism: NCBI:txid2856

pLDDT: mean 83.11, std 8.5, range [46.94, 91.75]

Secondary structure (DSSP, 8-state):
----PPPP---SHHHHHHHHHHHHHHHHHHHHHHHHHHHHHHHHHHHHHHHHHHHT--HHHHHHHHTSTTTTTGGGSHHHHHHHHHHHHHHHHS---TTHHHHHHHHHHHH----TT--HHHHHHHHHHHHHHHHHHHHHHHHHHHHHTSHHHHTS-TT-HHHHHHHHHHHHHHHHHHHHHHH--

Sequence (185 aa):
IAPRLNAPTQTEAVARETEMAQNKILYSAKLDENMRRSAYFETNKRTVKSNIMLKFVTKAMDIKLRGEADFTTTIEDPIELLKRIERFMKKSADAEYDFLDFWEANQKFFAMKQGTPENLMHFKERFLRQAEVLQDLYGVAWFRDFAVETKAYAAIASTDTAAQNKFKDDIFEAVLATGFLCNSD